Protein AF-0000000087529753 (afdb_homodimer)

Structure (mmCIF, N/CA/C/O backbone):
data_AF-0000000087529753-model_v1
#
loop_
_entity.id
_entity.type
_entity.pdbx_description
1 polymer 'DNA-binding domain-containing protein'
#
loop_
_atom_site.group_PDB
_atom_site.id
_atom_site.type_symbol
_atom_site.label_atom_id
_atom_site.label_alt_id
_atom_site.label_comp_id
_atom_site.label_asym_id
_atom_site.label_entity_id
_atom_site.label_seq_id
_atom_site.pdbx_PDB_ins_code
_atom_site.Cartn_x
_atom_site.Cartn_y
_atom_site.Cartn_z
_atom_site.occupancy
_atom_site.B_iso_or_equiv
_atom_site.auth_seq_id
_atom_site.auth_comp_id
_atom_site.auth_asym_id
_atom_site.auth_atom_id
_atom_site.pdbx_PDB_model_num
ATOM 1 N N . MET A 1 1 ? -8.883 16.859 12.336 1 85.88 1 MET A N 1
ATOM 2 C CA . MET A 1 1 ? -7.551 17.188 12.828 1 85.88 1 MET A CA 1
ATOM 3 C C . MET A 1 1 ? -6.559 17.312 11.672 1 85.88 1 MET A C 1
ATOM 5 O O . MET A 1 1 ? -6.734 16.672 10.633 1 85.88 1 MET A O 1
ATOM 9 N N . PRO A 1 2 ? -5.551 18.266 11.891 1 93.31 2 PRO A N 1
ATOM 10 C CA . PRO A 1 2 ? -4.551 18.422 10.828 1 93.31 2 PRO A CA 1
ATOM 11 C C . PRO A 1 2 ? -3.508 17.312 10.82 1 93.31 2 PRO A C 1
ATOM 13 O O . PRO A 1 2 ? -3.379 16.578 11.797 1 93.31 2 PRO A O 1
ATOM 16 N N . VAL A 1 3 ? -2.879 17.125 9.734 1 96.12 3 VAL A N 1
ATOM 17 C CA . VAL A 1 3 ? -1.681 16.297 9.656 1 96.12 3 VAL A CA 1
ATOM 18 C C . VAL A 1 3 ? -0.518 17 10.344 1 96.12 3 VAL A C 1
ATOM 20 O O . VAL A 1 3 ? -0.001 18 9.836 1 96.12 3 VAL A O 1
ATOM 23 N N . ALA A 1 4 ? -0.134 16.469 11.477 1 93.62 4 ALA A N 1
ATOM 24 C CA . ALA A 1 4 ? 0.934 17.078 12.266 1 93.62 4 ALA A CA 1
ATOM 25 C C . ALA A 1 4 ? 2.303 16.578 11.812 1 93.62 4 ALA A C 1
ATOM 27 O O . ALA A 1 4 ? 2.477 15.398 11.516 1 93.62 4 ALA A O 1
ATOM 28 N N . TYR A 1 5 ? 3.221 17.531 11.805 1 92.56 5 TYR A N 1
ATOM 29 C CA . TYR A 1 5 ? 4.543 17.125 11.344 1 92.56 5 TYR A CA 1
ATOM 30 C C . TYR A 1 5 ? 5.637 17.953 12.016 1 92.56 5 TYR A C 1
ATOM 32 O O . TYR A 1 5 ? 5.379 19.062 12.484 1 92.56 5 TYR A O 1
ATOM 40 N N . TYR A 1 6 ? 6.832 17.328 12.047 1 90.69 6 TYR A N 1
ATOM 41 C CA . TYR A 1 6 ? 8.078 17.969 12.43 1 90.69 6 TYR A CA 1
ATOM 42 C C . TYR A 1 6 ? 8.992 18.156 11.227 1 90.69 6 TYR A C 1
ATOM 44 O O . TYR A 1 6 ? 8.906 17.406 10.25 1 90.69 6 TYR A O 1
ATOM 52 N N . VAL A 1 7 ? 9.797 19.188 11.391 1 90.5 7 VAL A N 1
ATOM 53 C CA . VAL A 1 7 ? 10.836 19.359 10.383 1 90.5 7 VAL A CA 1
ATOM 54 C C . VAL A 1 7 ? 12.18 18.891 10.953 1 90.5 7 VAL A C 1
ATOM 56 O O . VAL A 1 7 ? 12.586 19.312 12.031 1 90.5 7 VAL A O 1
ATOM 59 N N . ARG A 1 8 ? 12.781 17.953 10.219 1 88.5 8 ARG A N 1
ATOM 60 C CA . ARG A 1 8 ? 14.055 17.406 10.656 1 88.5 8 ARG A CA 1
ATOM 61 C C . ARG A 1 8 ? 15.156 17.688 9.648 1 88.5 8 ARG A C 1
ATOM 63 O O . ARG A 1 8 ? 14.898 17.766 8.445 1 88.5 8 ARG A O 1
ATOM 70 N N . GLU A 1 9 ? 16.344 17.781 10.242 1 88 9 GLU A N 1
ATOM 71 C CA . GLU A 1 9 ? 17.5 18.016 9.383 1 88 9 GLU A CA 1
ATOM 72 C C . GLU A 1 9 ? 18.016 16.703 8.797 1 88 9 GLU A C 1
ATOM 74 O O . GLU A 1 9 ? 18.109 15.695 9.5 1 88 9 GLU A O 1
ATOM 79 N N . ASN A 1 10 ? 18.203 16.75 7.496 1 86.69 10 ASN A N 1
ATOM 80 C CA . ASN A 1 10 ? 18.922 15.672 6.828 1 86.69 10 ASN A CA 1
ATOM 81 C C . ASN A 1 10 ? 20.438 15.906 6.852 1 86.69 10 ASN A C 1
ATOM 83 O O . ASN A 1 10 ? 20.953 16.703 6.07 1 86.69 10 ASN A O 1
ATOM 87 N N . LYS A 1 11 ? 21.172 15.242 7.617 1 83.62 11 LYS A N 1
ATOM 88 C CA . LYS A 1 11 ? 22.594 15.461 7.852 1 83.62 11 LYS A CA 1
ATOM 89 C C . LYS A 1 11 ? 23.438 14.805 6.766 1 83.62 11 LYS A C 1
ATOM 91 O O . LYS A 1 11 ? 24.656 15.008 6.711 1 83.62 11 LYS A O 1
ATOM 96 N N . LEU A 1 12 ? 22.734 14.102 5.875 1 87.12 12 LEU A N 1
ATOM 97 C CA . LEU A 1 12 ? 23.469 13.375 4.84 1 87.12 12 LEU A CA 1
ATOM 98 C C . LEU A 1 12 ? 23.766 14.281 3.648 1 87.12 12 LEU A C 1
ATOM 100 O O . LEU A 1 12 ? 24.531 13.906 2.752 1 87.12 12 LEU A O 1
ATOM 104 N N . THR A 1 13 ? 23.219 15.43 3.664 1 83.88 13 THR A N 1
ATOM 105 C CA . THR A 1 13 ? 23.391 16.344 2.533 1 83.88 13 THR A CA 1
ATOM 106 C C . THR A 1 13 ? 24.188 17.578 2.953 1 83.88 13 THR A C 1
ATOM 108 O O . THR A 1 13 ? 24.141 17.984 4.113 1 83.88 13 THR A O 1
ATOM 111 N N . THR A 1 14 ? 25.016 18.203 1.907 1 86.12 14 THR A N 1
ATOM 112 C CA . THR A 1 14 ? 25.766 19.453 2.094 1 86.12 14 THR A CA 1
ATOM 113 C C . THR A 1 14 ? 25.469 20.422 0.953 1 86.12 14 THR A C 1
ATOM 115 O O . THR A 1 14 ? 25.781 20.141 -0.205 1 86.12 14 THR A O 1
ATOM 118 N N . PRO A 1 15 ? 24.922 21.641 1.229 1 87.94 15 PRO A N 1
ATOM 119 C CA . PRO A 1 15 ? 24.406 22 2.551 1 87.94 15 PRO A CA 1
ATOM 120 C C . PRO A 1 15 ? 23.266 21.094 3.012 1 87.94 15 PRO A C 1
ATOM 122 O O . PRO A 1 15 ? 22.719 20.328 2.213 1 87.94 15 PRO A O 1
ATOM 125 N N . PRO A 1 16 ? 22.969 21.172 4.371 1 85.5 16 PRO A N 1
ATOM 126 C CA . PRO A 1 16 ? 21.906 20.281 4.871 1 85.5 16 PRO A CA 1
ATOM 127 C C . PRO A 1 16 ? 20.547 20.594 4.254 1 85.5 16 PRO A C 1
ATOM 129 O O . PRO A 1 16 ? 20.234 21.75 3.947 1 85.5 16 PRO A O 1
ATOM 132 N N . SER A 1 17 ? 19.844 19.578 3.965 1 91.44 17 SER A N 1
ATOM 133 C CA . SER A 1 17 ? 18.422 19.672 3.613 1 91.44 17 SER A CA 1
ATOM 134 C C . SER A 1 17 ? 17.531 19.266 4.781 1 91.44 17 SER A C 1
ATOM 136 O O . SER A 1 17 ? 18.031 18.875 5.84 1 91.44 17 SER A O 1
ATOM 138 N N . TYR A 1 18 ? 16.234 19.578 4.609 1 90.81 18 TYR A N 1
ATOM 139 C CA . TYR A 1 18 ? 15.281 19.266 5.672 1 90.81 18 TYR A CA 1
ATOM 140 C C . TYR A 1 18 ? 14.109 18.438 5.137 1 90.81 18 TYR A C 1
ATOM 142 O O . TYR A 1 18 ? 13.734 18.578 3.969 1 90.81 18 TYR A O 1
ATOM 150 N N . TYR A 1 19 ? 13.602 17.562 6.008 1 93.25 19 TYR A N 1
ATOM 151 C CA . TYR A 1 19 ? 12.445 16.781 5.621 1 93.25 19 TYR A CA 1
ATOM 152 C C . TYR A 1 19 ? 11.375 16.812 6.707 1 93.25 19 TYR A C 1
ATOM 154 O O . TYR A 1 19 ? 11.656 17.172 7.852 1 93.25 19 TYR A O 1
ATOM 162 N N . CYS A 1 20 ? 10.195 16.531 6.262 1 93.06 20 CYS A N 1
ATOM 163 C CA . CYS A 1 20 ? 9.047 16.547 7.16 1 93.06 20 CYS A CA 1
ATOM 164 C C . CYS A 1 20 ? 8.711 15.148 7.652 1 93.06 20 CYS A C 1
ATOM 166 O O . CYS A 1 20 ? 8.648 14.203 6.863 1 93.06 20 CYS A O 1
ATOM 168 N N . GLN A 1 21 ? 8.547 15.133 9.008 1 90.69 21 GLN A N 1
ATOM 169 C CA . GLN A 1 21 ? 8.156 13.867 9.617 1 90.69 21 GLN A CA 1
ATOM 170 C C . GLN A 1 21 ? 6.777 13.977 10.266 1 90.69 21 GLN A C 1
ATOM 172 O O . GLN A 1 21 ? 6.566 14.797 11.156 1 90.69 21 GLN A O 1
ATOM 177 N N . THR A 1 22 ? 5.887 13.141 9.766 1 92.31 22 THR A N 1
ATOM 178 C CA . THR A 1 22 ? 4.547 13.141 10.336 1 92.31 22 THR A CA 1
ATOM 179 C C . THR A 1 22 ? 4.539 12.438 11.695 1 92.31 22 THR A C 1
ATOM 181 O O . THR A 1 22 ? 5.371 11.562 11.953 1 92.31 22 THR A O 1
ATOM 184 N N . THR A 1 23 ? 3.678 12.859 12.656 1 81.81 23 THR A N 1
ATOM 185 C CA . THR A 1 23 ? 3.504 12.219 13.953 1 81.81 23 THR A CA 1
ATOM 186 C C . THR A 1 23 ? 2.125 11.578 14.055 1 81.81 23 THR A C 1
ATOM 188 O O . THR A 1 23 ? 1.106 12.242 13.867 1 81.81 23 THR A O 1
ATOM 191 N N . ALA A 1 24 ? 1.862 10.469 13.461 1 71.38 24 ALA A N 1
ATOM 192 C CA . ALA A 1 24 ? 0.532 9.891 13.609 1 71.38 24 ALA A CA 1
ATOM 193 C C . ALA A 1 24 ? 0.256 9.516 15.062 1 71.38 24 ALA A C 1
ATOM 195 O O . ALA A 1 24 ? 0.946 8.672 15.633 1 71.38 24 ALA A O 1
ATOM 196 N N . GLU A 1 25 ? -0.546 10.281 15.781 1 67.44 25 GLU A N 1
ATOM 197 C CA . GLU A 1 25 ? -0.817 10.062 17.203 1 67.44 25 GLU A CA 1
ATOM 198 C C . GLU A 1 25 ? -1.947 9.055 17.391 1 67.44 25 GLU A C 1
ATOM 200 O O . GLU A 1 25 ? -1.989 8.352 18.406 1 67.44 25 GLU A O 1
ATOM 205 N N . ASP A 1 26 ? -2.814 8.93 16.469 1 85.06 26 ASP A N 1
ATOM 206 C CA . ASP A 1 26 ? -3.957 8.039 16.688 1 85.06 26 ASP A CA 1
ATOM 207 C C . ASP A 1 26 ? -3.982 6.918 15.656 1 85.06 26 ASP A C 1
ATOM 209 O O . ASP A 1 26 ? -3.748 7.156 14.469 1 85.06 26 ASP A O 1
ATOM 213 N N . THR A 1 27 ? -4.105 5.719 16.25 1 89.81 27 THR A N 1
ATOM 214 C CA . THR A 1 27 ? -4.254 4.543 15.406 1 89.81 27 THR A CA 1
ATOM 215 C C . THR A 1 27 ? -5.676 3.992 15.492 1 89.81 27 THR A C 1
ATOM 217 O O . THR A 1 27 ? -6.207 3.805 16.594 1 89.81 27 THR A O 1
ATOM 220 N N . LEU A 1 28 ? -6.32 3.904 14.375 1 95.19 28 LEU A N 1
ATOM 221 C CA . LEU A 1 28 ? -7.629 3.266 14.289 1 95.19 28 LEU A CA 1
ATOM 222 C C . LEU A 1 28 ? -7.512 1.855 13.727 1 95.19 28 LEU A C 1
ATOM 224 O O . LEU A 1 28 ? -6.824 1.641 12.719 1 95.19 28 LEU A O 1
ATOM 228 N N . GLY A 1 29 ? -8.188 0.952 14.391 1 96.31 29 GLY A N 1
ATOM 229 C CA . GLY A 1 29 ? -8.219 -0.425 13.922 1 96.31 29 GLY A CA 1
ATOM 230 C C . GLY A 1 29 ? -9.492 -0.77 13.18 1 96.31 29 GLY A C 1
ATOM 231 O O . GLY A 1 29 ? -10.32 0.104 12.914 1 96.31 29 GLY A O 1
ATOM 232 N N . SER A 1 30 ? -9.625 -2.035 12.852 1 96.19 30 SER A N 1
ATOM 233 C CA . SER A 1 30 ? -10.758 -2.516 12.07 1 96.19 30 SER A CA 1
ATOM 234 C C . SER A 1 30 ? -12.078 -2.312 12.812 1 96.19 30 SER A C 1
ATOM 236 O O . SER A 1 30 ? -13.109 -2.062 12.188 1 96.19 30 SER A O 1
ATOM 238 N N . ASP A 1 31 ? -12.023 -2.463 14.125 1 96.5 31 ASP A N 1
ATOM 239 C CA . ASP A 1 31 ? -13.242 -2.275 14.898 1 96.5 31 ASP A CA 1
ATOM 240 C C . ASP A 1 31 ? -13.766 -0.844 14.766 1 96.5 31 ASP A C 1
ATOM 242 O O . ASP A 1 31 ? -14.938 -0.63 14.461 1 96.5 31 ASP A O 1
ATOM 246 N N . GLU A 1 32 ? -12.867 0.115 15 1 96.75 32 GLU A N 1
ATOM 247 C CA . GLU A 1 32 ? -13.25 1.521 14.906 1 96.75 32 GLU A CA 1
ATOM 248 C C . GLU A 1 32 ? -13.68 1.878 13.484 1 96.75 32 GLU A C 1
ATOM 250 O O . GLU A 1 32 ? -14.656 2.607 13.297 1 96.75 32 GLU A O 1
ATOM 255 N N . ILE A 1 33 ? -12.969 1.359 12.508 1 97.62 33 ILE A N 1
ATOM 256 C CA . ILE A 1 33 ? -13.273 1.634 11.109 1 97.62 33 ILE A CA 1
ATOM 257 C C . ILE A 1 33 ? -14.641 1.045 10.758 1 97.62 33 ILE A C 1
ATOM 259 O O . ILE A 1 33 ? -15.453 1.692 10.086 1 97.62 33 ILE A O 1
ATOM 263 N N . SER A 1 34 ? -14.898 -0.167 11.227 1 97.88 34 SER A N 1
ATOM 264 C CA . SER A 1 34 ? -16.188 -0.808 10.969 1 97.88 34 SER A CA 1
ATOM 265 C C . SER A 1 34 ? -17.328 -0.01 11.57 1 97.88 34 SER A C 1
ATOM 267 O O . SER A 1 34 ? -18.391 0.143 10.953 1 97.88 34 SER A O 1
ATOM 269 N N . GLU A 1 35 ? -17.109 0.488 12.734 1 97.88 35 GLU A N 1
ATOM 270 C CA . GLU A 1 35 ? -18.125 1.307 13.383 1 97.88 35 GLU A CA 1
ATOM 271 C C . GLU A 1 35 ? -18.375 2.604 12.617 1 97.88 35 GLU A C 1
ATOM 273 O O . GLU A 1 35 ? -19.516 3.055 12.492 1 97.88 35 GLU A O 1
ATOM 278 N N . ARG A 1 36 ? -17.391 3.199 12.141 1 97.69 36 ARG A N 1
ATOM 279 C CA . ARG A 1 36 ? -17.516 4.438 11.375 1 97.69 36 ARG A CA 1
ATOM 280 C C . ARG A 1 36 ? -18.266 4.207 10.07 1 97.69 36 ARG A C 1
ATOM 282 O O . ARG A 1 36 ? -19.047 5.055 9.641 1 97.69 36 ARG A O 1
ATOM 289 N N . ILE A 1 37 ? -17.953 3.051 9.469 1 97.62 37 ILE A N 1
ATOM 290 C CA . ILE A 1 37 ? -18.672 2.729 8.242 1 97.62 37 ILE A CA 1
ATOM 291 C C . ILE A 1 37 ? -20.156 2.531 8.547 1 97.62 37 ILE A C 1
ATOM 293 O O . ILE A 1 37 ? -21.016 2.988 7.797 1 97.62 37 ILE A O 1
ATOM 297 N N . HIS A 1 38 ? -20.438 1.87 9.688 1 97.5 38 HIS A N 1
ATOM 298 C CA . HIS A 1 38 ? -21.828 1.678 10.102 1 97.5 38 HIS A CA 1
ATOM 299 C C . HIS A 1 38 ? -22.531 3.014 10.336 1 97.5 38 HIS A C 1
ATOM 301 O O . HIS A 1 38 ? -23.703 3.17 10.008 1 97.5 38 HIS A O 1
ATOM 307 N N . ILE A 1 39 ? -21.844 3.945 10.875 1 96.69 39 ILE A N 1
ATOM 308 C CA . ILE A 1 39 ? -22.391 5.273 11.117 1 96.69 39 ILE A CA 1
ATOM 309 C C . ILE A 1 39 ? -22.656 5.969 9.781 1 96.69 39 ILE A C 1
ATOM 311 O O . ILE A 1 39 ? -23.688 6.609 9.602 1 96.69 39 ILE A O 1
ATOM 315 N N . LEU A 1 40 ? -21.75 5.828 8.836 1 95.62 40 LEU A N 1
ATOM 316 C CA . LEU A 1 40 ? -21.844 6.438 7.516 1 95.62 40 LEU A CA 1
ATOM 317 C C . LEU A 1 40 ? -23 5.82 6.723 1 95.62 40 LEU A C 1
ATOM 319 O O . LEU A 1 40 ? -23.703 6.527 6.004 1 95.62 40 LEU A O 1
ATOM 323 N N . ASN A 1 41 ? -23.109 4.531 6.848 1 96.56 41 ASN A N 1
ATOM 324 C CA . ASN A 1 41 ? -24.141 3.771 6.152 1 96.56 41 ASN A CA 1
ATOM 325 C C . ASN A 1 41 ? -24.781 2.732 7.07 1 96.56 41 ASN A C 1
ATOM 327 O O . ASN A 1 41 ? -24.344 1.585 7.121 1 96.56 41 ASN A O 1
ATOM 331 N N . PRO A 1 42 ? -25.828 3.047 7.758 1 96.25 42 PRO A N 1
ATOM 332 C CA . PRO A 1 42 ? -26.438 2.191 8.781 1 96.25 42 PRO A CA 1
ATOM 333 C C . PRO A 1 42 ? -26.969 0.878 8.211 1 96.25 42 PRO A C 1
ATOM 335 O O . PRO A 1 42 ? -27.266 -0.053 8.961 1 96.25 42 PRO A O 1
ATOM 338 N N . SER A 1 43 ? -27.141 0.807 6.879 1 94.94 43 SER A N 1
ATOM 339 C CA . SER A 1 43 ? -27.656 -0.42 6.27 1 94.94 43 SER A CA 1
ATOM 340 C C . SER A 1 43 ? -26.594 -1.519 6.289 1 94.94 43 SER A C 1
ATOM 342 O O . SER A 1 43 ? -26.891 -2.688 6.039 1 94.94 43 SER A O 1
ATOM 344 N N . ILE A 1 44 ? -25.375 -1.165 6.645 1 95.06 44 ILE A N 1
ATOM 345 C CA . ILE A 1 44 ? -24.266 -2.111 6.738 1 95.06 44 ILE A CA 1
ATOM 346 C C . ILE A 1 44 ? -23.797 -2.211 8.188 1 95.06 44 ILE A C 1
ATOM 348 O O . ILE A 1 44 ? -23.359 -1.217 8.773 1 95.06 44 ILE A O 1
ATOM 352 N N . THR A 1 45 ? -23.875 -3.352 8.758 1 95.62 45 THR A N 1
ATOM 353 C CA . THR A 1 45 ? -23.469 -3.518 10.148 1 95.62 45 THR A CA 1
ATOM 354 C C . THR A 1 45 ? -21.953 -3.598 10.258 1 95.62 45 THR A C 1
ATOM 356 O O . THR A 1 45 ? -21.266 -3.957 9.297 1 95.62 45 THR A O 1
ATOM 359 N N . ALA A 1 46 ? -21.453 -3.311 11.438 1 97 46 ALA A N 1
ATOM 360 C CA . ALA A 1 46 ? -20.016 -3.414 11.703 1 97 46 ALA A CA 1
ATOM 361 C C . ALA A 1 46 ? -19.531 -4.84 11.492 1 97 46 ALA A C 1
ATOM 363 O O . ALA A 1 46 ? -18.422 -5.051 11 1 97 46 ALA A O 1
ATOM 364 N N . ALA A 1 47 ? -20.312 -5.754 11.891 1 96 47 ALA A N 1
ATOM 365 C CA . ALA A 1 47 ? -19.969 -7.164 11.711 1 96 47 ALA A CA 1
ATOM 366 C C . ALA A 1 47 ? -19.828 -7.512 10.234 1 96 47 ALA A C 1
ATOM 368 O O . ALA A 1 47 ? -18.938 -8.273 9.844 1 96 47 ALA A O 1
ATOM 369 N N . GLN A 1 48 ? -20.719 -6.984 9.398 1 95.5 48 GLN A N 1
ATOM 370 C CA . GLN A 1 48 ? -20.672 -7.23 7.957 1 95.5 48 GLN A CA 1
ATOM 371 C C . GLN A 1 48 ? -19.406 -6.617 7.34 1 95.5 48 GLN A C 1
ATOM 373 O O . GLN A 1 48 ? -18.797 -7.223 6.465 1 95.5 48 GLN A O 1
ATOM 378 N N . VAL A 1 49 ? -19.016 -5.406 7.773 1 97.25 49 VAL A N 1
ATOM 379 C CA . VAL A 1 49 ? -17.797 -4.766 7.285 1 97.25 49 VAL A CA 1
ATOM 380 C C . VAL A 1 49 ? -16.594 -5.652 7.59 1 97.25 49 VAL A C 1
ATOM 382 O O . VAL A 1 49 ? -15.773 -5.918 6.707 1 97.25 49 VAL A O 1
ATOM 385 N N . LYS A 1 50 ? -16.547 -6.156 8.797 1 96.56 50 LYS A N 1
ATOM 386 C CA . LYS A 1 50 ? -15.43 -7.008 9.203 1 96.56 50 LYS A CA 1
ATOM 387 C C . LYS A 1 50 ? -15.383 -8.289 8.375 1 96.56 50 LYS A C 1
ATOM 389 O O . LYS A 1 50 ? -14.305 -8.727 7.961 1 96.56 50 LYS A O 1
ATOM 394 N N . THR A 1 51 ? -16.5 -8.828 8.188 1 96.69 51 THR A N 1
ATOM 395 C CA . THR A 1 51 ? -16.594 -10.047 7.387 1 96.69 51 THR A CA 1
ATOM 396 C C . THR A 1 51 ? -16.125 -9.789 5.953 1 96.69 51 THR A C 1
ATOM 398 O O . THR A 1 51 ? -15.398 -10.594 5.375 1 96.69 51 THR A O 1
ATOM 401 N N . VAL A 1 52 ? -16.562 -8.695 5.359 1 97 52 VAL A N 1
ATOM 402 C CA . VAL A 1 52 ? -16.172 -8.336 3.998 1 97 52 VAL A CA 1
ATOM 403 C C . VAL A 1 52 ? -14.664 -8.141 3.926 1 97 52 VAL A C 1
ATOM 405 O O . VAL A 1 52 ? -14.016 -8.609 2.99 1 97 52 VAL A O 1
ATOM 408 N N . LEU A 1 53 ? -14.078 -7.469 4.93 1 96.88 53 LEU A N 1
ATOM 409 C CA . LEU A 1 53 ? -12.641 -7.215 4.949 1 96.88 53 LEU A CA 1
ATOM 410 C C . LEU A 1 53 ? -11.867 -8.523 5.051 1 96.88 53 LEU A C 1
ATOM 412 O O . LEU A 1 53 ? -10.828 -8.688 4.398 1 96.88 53 LEU A O 1
ATOM 416 N N . GLN A 1 54 ? -12.375 -9.406 5.836 1 96.31 54 GLN A N 1
ATOM 417 C CA . GLN A 1 54 ? -11.734 -10.703 5.977 1 96.31 54 GLN A CA 1
ATOM 418 C C . GLN A 1 54 ? -11.789 -11.492 4.672 1 96.31 54 GLN A C 1
ATOM 420 O O . GLN A 1 54 ? -10.797 -12.086 4.254 1 96.31 54 GLN A O 1
ATOM 425 N N . ASN A 1 55 ? -12.984 -11.523 4.039 1 97.69 55 ASN A N 1
ATOM 426 C CA . ASN A 1 55 ? -13.133 -12.211 2.76 1 97.69 55 ASN A CA 1
ATOM 427 C C . ASN A 1 55 ? -12.281 -11.562 1.671 1 97.69 55 ASN A C 1
ATOM 429 O O . ASN A 1 55 ? -11.703 -12.258 0.832 1 97.69 55 ASN A O 1
ATOM 433 N N . LEU A 1 56 ? -12.266 -10.258 1.697 1 97.69 56 LEU A N 1
ATOM 434 C CA . LEU A 1 56 ? -11.438 -9.523 0.746 1 97.69 56 LEU A CA 1
ATOM 435 C C . LEU A 1 56 ? -9.977 -9.938 0.873 1 97.69 56 LEU A C 1
ATOM 437 O O . LEU A 1 56 ? -9.312 -10.219 -0.131 1 97.69 56 LEU A O 1
ATOM 441 N N . GLN A 1 57 ? -9.508 -9.93 2.064 1 97.62 57 GLN A N 1
ATOM 442 C CA . GLN A 1 57 ? -8.117 -10.32 2.283 1 97.62 57 GLN A CA 1
ATOM 443 C C . GLN A 1 57 ? -7.848 -11.719 1.73 1 97.62 57 GLN A C 1
ATOM 445 O O . GLN A 1 57 ? -6.812 -11.953 1.104 1 97.62 57 GLN A O 1
ATOM 450 N N . GLN A 1 58 ? -8.703 -12.602 2.025 1 97.69 58 GLN A N 1
ATOM 451 C CA . GLN A 1 58 ? -8.539 -13.977 1.551 1 97.69 58 GLN A CA 1
ATOM 452 C C . GLN A 1 58 ? -8.492 -14.023 0.027 1 97.69 58 GLN A C 1
ATOM 454 O O . GLN A 1 58 ? -7.609 -14.672 -0.551 1 97.69 58 GLN A O 1
ATOM 459 N N . VAL A 1 59 ? -9.461 -13.391 -0.619 1 98 59 VAL A N 1
ATOM 460 C CA . VAL A 1 59 ? -9.539 -13.398 -2.076 1 98 59 VAL A CA 1
ATOM 461 C C . VAL A 1 59 ? -8.305 -12.727 -2.664 1 98 59 VAL A C 1
ATOM 463 O O . VAL A 1 59 ? -7.695 -13.25 -3.604 1 98 59 VAL A O 1
ATOM 466 N N . VAL A 1 60 ? -7.875 -11.602 -2.139 1 97.81 60 VAL A N 1
ATOM 467 C CA . VAL A 1 60 ? -6.703 -10.891 -2.643 1 97.81 60 VAL A CA 1
ATOM 468 C C . VAL A 1 60 ? -5.461 -11.758 -2.467 1 97.81 60 VAL A C 1
ATOM 470 O O . VAL A 1 60 ? -4.605 -11.82 -3.355 1 97.81 60 VAL A O 1
ATOM 473 N N . THR A 1 61 ? -5.387 -12.422 -1.31 1 98.19 61 THR A N 1
ATOM 474 C CA . THR A 1 61 ? -4.262 -13.312 -1.053 1 98.19 61 THR A CA 1
ATOM 475 C C . THR A 1 61 ? -4.141 -14.359 -2.152 1 98.19 61 THR A C 1
ATOM 477 O O . THR A 1 61 ? -3.061 -14.562 -2.709 1 98.19 61 THR A O 1
ATOM 480 N N . GLU A 1 62 ? -5.199 -14.961 -2.469 1 97.56 62 GLU A N 1
ATOM 481 C CA . GLU A 1 62 ? -5.211 -16.016 -3.477 1 97.56 62 GLU A CA 1
ATOM 482 C C . GLU A 1 62 ? -4.855 -15.469 -4.855 1 97.56 62 GLU A C 1
ATOM 484 O O . GLU A 1 62 ? -4.09 -16.094 -5.594 1 97.56 62 GLU A O 1
ATOM 489 N N . GLN A 1 63 ? -5.457 -14.32 -5.207 1 96.88 63 GLN A N 1
ATOM 490 C CA . GLN A 1 63 ? -5.234 -13.75 -6.531 1 96.88 63 GLN A CA 1
ATOM 491 C C . GLN A 1 63 ? -3.787 -13.289 -6.695 1 96.88 63 GLN A C 1
ATOM 493 O O . GLN A 1 63 ? -3.182 -13.492 -7.75 1 96.88 63 GLN A O 1
ATOM 498 N N . VAL A 1 64 ? -3.201 -12.703 -5.715 1 97.12 64 VAL A N 1
ATOM 499 C CA . VAL A 1 64 ? -1.817 -12.242 -5.766 1 97.12 64 VAL A CA 1
ATOM 500 C C . VAL A 1 64 ? -0.873 -13.438 -5.82 1 97.12 64 VAL A C 1
ATOM 502 O O . VAL A 1 64 ? 0.105 -13.43 -6.574 1 97.12 64 VAL A O 1
ATOM 505 N N . ALA A 1 65 ? -1.194 -14.453 -5.023 1 96.88 65 ALA A N 1
ATOM 506 C CA . ALA A 1 65 ? -0.386 -15.672 -5.051 1 96.88 65 ALA A CA 1
ATOM 507 C C . ALA A 1 65 ? -0.406 -16.312 -6.434 1 96.88 65 ALA A C 1
ATOM 509 O O . ALA A 1 65 ? 0.537 -17.016 -6.812 1 96.88 65 ALA A O 1
ATOM 510 N N . ASP A 1 66 ? -1.51 -16.031 -7.184 1 95.56 66 ASP A N 1
ATOM 511 C CA . ASP A 1 66 ? -1.663 -16.547 -8.547 1 95.56 66 ASP A CA 1
ATOM 512 C C . ASP A 1 66 ? -0.985 -15.617 -9.555 1 95.56 66 ASP A C 1
ATOM 514 O O . ASP A 1 66 ? -1.126 -15.805 -10.766 1 95.56 66 ASP A O 1
ATOM 518 N N . GLY A 1 67 ? -0.363 -14.617 -9.055 1 95.75 67 GLY A N 1
ATOM 519 C CA . GLY A 1 67 ? 0.399 -13.734 -9.93 1 95.75 67 GLY A CA 1
ATOM 520 C C . GLY A 1 67 ? -0.44 -12.633 -10.539 1 95.75 67 GLY A C 1
ATOM 521 O O . GLY A 1 67 ? -0.018 -11.984 -11.5 1 95.75 67 GLY A O 1
ATOM 522 N N . LYS A 1 68 ? -1.628 -12.43 -10.016 1 95.75 68 LYS A N 1
ATOM 523 C CA . LYS A 1 68 ? -2.541 -11.469 -10.633 1 95.75 68 LYS A CA 1
ATOM 524 C C . LYS A 1 68 ? -2.432 -10.102 -9.961 1 95.75 68 LYS A C 1
ATOM 526 O O . LYS A 1 68 ? -2.014 -10 -8.805 1 95.75 68 LYS A O 1
ATOM 531 N N . PHE A 1 69 ? -2.754 -9.125 -10.742 1 95.38 69 PHE A N 1
ATOM 532 C CA . PHE A 1 69 ? -2.914 -7.754 -10.266 1 95.38 69 PHE A CA 1
ATOM 533 C C . PHE A 1 69 ? -4.355 -7.496 -9.836 1 95.38 69 PHE A C 1
ATOM 535 O O . PHE A 1 69 ? -5.289 -7.777 -10.594 1 95.38 69 PHE A O 1
ATOM 542 N N . VAL A 1 70 ? -4.539 -7.043 -8.617 1 97.19 70 VAL A N 1
ATOM 543 C CA . VAL A 1 70 ? -5.859 -6.695 -8.109 1 97.19 70 VAL A CA 1
ATOM 544 C C . VAL A 1 70 ? -5.984 -5.176 -7.984 1 97.19 70 VAL A C 1
ATOM 546 O O . VAL A 1 70 ? -5.254 -4.547 -7.215 1 97.19 70 VAL A O 1
ATOM 549 N N . LYS A 1 71 ? -6.902 -4.648 -8.742 1 96.25 71 LYS A N 1
ATOM 550 C CA . LYS A 1 71 ? -7.125 -3.205 -8.734 1 96.25 71 LYS A CA 1
ATOM 551 C C . LYS A 1 71 ? -8.477 -2.861 -8.117 1 96.25 71 LYS A C 1
ATOM 553 O O . LYS A 1 71 ? -9.516 -3.025 -8.75 1 96.25 71 LYS A O 1
ATOM 558 N N . LEU A 1 72 ? -8.391 -2.41 -6.918 1 95.88 72 LEU A N 1
ATOM 559 C CA . LEU A 1 72 ? -9.617 -1.958 -6.266 1 95.88 72 LEU A CA 1
ATOM 560 C C . LEU A 1 72 ? -9.891 -0.491 -6.582 1 95.88 72 LEU A C 1
ATOM 562 O O . LEU A 1 72 ? -9.82 0.363 -5.699 1 95.88 72 LEU A O 1
ATOM 566 N N . GLU A 1 73 ? -10.109 -0.157 -7.871 1 88 73 GLU A N 1
ATOM 567 C CA . GLU A 1 73 ? -10.523 1.112 -8.461 1 88 73 GLU A CA 1
ATOM 568 C C . GLU A 1 73 ? -9.68 2.27 -7.934 1 88 73 GLU A C 1
ATOM 570 O O . GLU A 1 73 ? -8.461 2.289 -8.117 1 88 73 GLU A O 1
ATOM 575 N N . THR A 1 74 ? -10.32 3.129 -7.223 1 90.19 74 THR A N 1
ATOM 576 C CA . THR A 1 74 ? -9.68 4.367 -6.789 1 90.19 74 THR A CA 1
ATOM 577 C C . THR A 1 74 ? -9.148 4.227 -5.367 1 90.19 74 THR A C 1
ATOM 579 O O . THR A 1 74 ? -8.742 5.215 -4.75 1 90.19 74 THR A O 1
ATOM 582 N N . PHE A 1 75 ? -9.094 3.068 -4.914 1 95.62 75 PHE A N 1
ATOM 583 C CA . PHE A 1 75 ? -8.727 2.865 -3.518 1 95.62 75 PHE A CA 1
ATOM 584 C C . PHE A 1 75 ? -7.301 2.342 -3.402 1 95.62 75 PHE A C 1
ATOM 586 O O . PHE A 1 75 ? -6.371 3.107 -3.135 1 95.62 75 PHE A O 1
ATOM 593 N N . VAL A 1 76 ? -7.016 1.101 -3.676 1 97.75 76 VAL A N 1
ATOM 594 C CA . VAL A 1 76 ? -5.68 0.525 -3.57 1 97.75 76 VAL A CA 1
ATOM 595 C C . VAL A 1 76 ? -5.555 -0.667 -4.52 1 97.75 76 VAL A C 1
ATOM 597 O O . VAL A 1 76 ? -6.543 -1.341 -4.812 1 97.75 76 VAL A O 1
ATOM 600 N N . SER A 1 77 ? -4.43 -0.884 -4.984 1 97.25 77 SER A N 1
ATOM 601 C CA . SER A 1 77 ? -4.133 -2.061 -5.793 1 97.25 77 SER A CA 1
ATOM 602 C C . SER A 1 77 ? -3.09 -2.945 -5.121 1 97.25 77 SER A C 1
ATOM 604 O O . SER A 1 77 ? -2.258 -2.459 -4.352 1 97.25 77 SER A O 1
ATOM 606 N N . PHE A 1 78 ? -3.141 -4.223 -5.457 1 97.5 78 PHE A N 1
ATOM 607 C CA . PHE A 1 78 ? -2.189 -5.203 -4.945 1 97.5 78 PHE A CA 1
ATOM 608 C C . PHE A 1 78 ? -1.581 -6.012 -6.086 1 97.5 78 PHE A C 1
ATOM 610 O O . PHE A 1 78 ? -2.271 -6.363 -7.043 1 97.5 78 PHE A O 1
ATOM 617 N N . MET A 1 79 ? -0.368 -6.328 -5.93 1 96.56 79 MET A N 1
ATOM 618 C CA . MET A 1 79 ? 0.313 -7.145 -6.93 1 96.56 79 MET A CA 1
ATOM 619 C C . MET A 1 79 ? 1.496 -7.887 -6.312 1 96.56 79 MET A C 1
ATOM 621 O O . MET A 1 79 ? 2.02 -7.473 -5.277 1 96.56 79 MET A O 1
ATOM 625 N N . PRO A 1 80 ? 1.895 -8.945 -6.895 1 96.75 80 PRO A N 1
ATOM 626 C CA . PRO A 1 80 ? 3.119 -9.617 -6.441 1 96.75 80 PRO A CA 1
ATOM 627 C C . PRO A 1 80 ? 4.387 -8.922 -6.949 1 96.75 80 PRO A C 1
ATOM 629 O O . PRO A 1 80 ? 4.406 -8.414 -8.07 1 96.75 80 PRO A O 1
ATOM 632 N N . ARG A 1 81 ? 5.312 -8.93 -6.148 1 96 81 ARG A N 1
ATOM 633 C CA . ARG A 1 81 ? 6.664 -8.5 -6.504 1 96 81 ARG A CA 1
ATOM 634 C C . ARG A 1 81 ? 7.695 -9.531 -6.059 1 96 81 ARG A C 1
ATOM 636 O O . ARG A 1 81 ? 7.473 -10.266 -5.098 1 96 81 ARG A O 1
ATOM 643 N N . LEU A 1 82 ? 8.781 -9.508 -6.812 1 96.12 82 LEU A N 1
ATOM 644 C CA . LEU A 1 82 ? 9.906 -10.352 -6.449 1 96.12 82 LEU A CA 1
ATOM 645 C C . LEU A 1 82 ? 11.164 -9.516 -6.227 1 96.12 82 LEU A C 1
ATOM 647 O O . LEU A 1 82 ? 12.016 -9.414 -7.113 1 96.12 82 LEU A O 1
ATOM 651 N N . PRO A 1 83 ? 11.211 -8.992 -5.047 1 95.69 83 PRO A N 1
ATOM 652 C CA . PRO A 1 83 ? 12.398 -8.18 -4.758 1 95.69 83 PRO A CA 1
ATOM 653 C C . PRO A 1 83 ? 13.625 -9.031 -4.457 1 95.69 83 PRO A C 1
ATOM 655 O O . PRO A 1 83 ? 14.172 -8.961 -3.352 1 95.69 83 PRO A O 1
ATOM 658 N N . VAL A 1 84 ? 14.125 -9.727 -5.383 1 94.69 84 VAL A N 1
ATOM 659 C CA . VAL A 1 84 ? 15.242 -10.656 -5.227 1 94.69 84 VAL A CA 1
ATOM 660 C C . VAL A 1 84 ? 16.406 -10.234 -6.133 1 94.69 84 VAL A C 1
ATOM 662 O O . VAL A 1 84 ? 16.188 -9.844 -7.285 1 94.69 84 VAL A O 1
ATOM 665 N N . ARG A 1 85 ? 17.484 -10.273 -5.578 1 93.62 85 ARG A N 1
ATOM 666 C CA . ARG A 1 85 ? 18.719 -10.055 -6.336 1 93.62 85 ARG A CA 1
ATOM 667 C C . ARG A 1 85 ? 19.5 -11.359 -6.5 1 93.62 85 ARG A C 1
ATOM 669 O O . ARG A 1 85 ? 19.672 -12.109 -5.535 1 93.62 85 ARG A O 1
ATOM 676 N N . LEU A 1 86 ? 19.891 -11.555 -7.703 1 94.44 86 LEU A N 1
ATOM 677 C CA . LEU A 1 86 ? 20.609 -12.781 -8.031 1 94.44 86 LEU A CA 1
ATOM 678 C C . LEU A 1 86 ? 22.016 -12.469 -8.516 1 94.44 86 LEU A C 1
ATOM 680 O O . LEU A 1 86 ? 22.266 -11.406 -9.094 1 94.44 86 LEU A O 1
ATOM 684 N N . ASP A 1 87 ? 22.859 -13.391 -8.273 1 92.75 87 ASP A N 1
ATOM 685 C CA . ASP A 1 87 ? 24.234 -13.25 -8.773 1 92.75 87 ASP A CA 1
ATOM 686 C C . ASP A 1 87 ? 24.344 -13.766 -10.211 1 92.75 87 ASP A C 1
ATOM 688 O O . ASP A 1 87 ? 25.062 -13.188 -11.023 1 92.75 87 ASP A O 1
ATOM 692 N N . LEU A 1 88 ? 23.641 -14.852 -10.492 1 91.44 88 LEU A N 1
ATOM 693 C CA . LEU A 1 88 ? 23.594 -15.43 -11.836 1 91.44 88 LEU A CA 1
ATOM 694 C C . LEU A 1 88 ? 22.156 -15.523 -12.344 1 91.44 88 LEU A C 1
ATOM 696 O O . LEU A 1 88 ? 21.234 -15.68 -11.547 1 91.44 88 LEU A O 1
ATOM 700 N N . PRO A 1 89 ? 22 -15.422 -13.68 1 87.69 89 PRO A N 1
ATOM 701 C CA . PRO A 1 89 ? 20.656 -15.508 -14.25 1 87.69 89 PRO A CA 1
ATOM 702 C C . PRO A 1 89 ? 20 -16.859 -14.016 1 87.69 89 PRO A C 1
ATOM 704 O O . PRO A 1 89 ? 18.781 -16.984 -14.078 1 87.69 89 PRO A O 1
ATOM 707 N N . THR A 1 90 ? 20.734 -17.906 -13.688 1 90.06 90 THR A N 1
ATOM 708 C CA . THR A 1 90 ? 20.219 -19.266 -13.539 1 90.06 90 THR A CA 1
ATOM 709 C C . THR A 1 90 ? 19.938 -19.578 -12.078 1 90.06 90 THR A C 1
ATOM 711 O O . THR A 1 90 ? 19.422 -20.656 -11.758 1 90.06 90 THR A O 1
ATOM 714 N N . ASP A 1 91 ? 20.297 -18.641 -11.211 1 93.94 91 ASP A N 1
ATOM 715 C CA . ASP A 1 91 ? 20.094 -18.891 -9.781 1 93.94 91 ASP A CA 1
ATOM 716 C C . ASP A 1 91 ? 18.625 -19.094 -9.461 1 93.94 91 ASP A C 1
ATOM 718 O O . ASP A 1 91 ? 17.75 -18.469 -10.07 1 93.94 91 ASP A O 1
ATOM 722 N N . ASP A 1 92 ? 18.375 -19.906 -8.508 1 93.31 92 ASP A N 1
ATOM 723 C CA . ASP A 1 92 ? 17.016 -20.094 -8 1 93.31 92 ASP A CA 1
ATOM 724 C C . ASP A 1 92 ? 16.609 -18.953 -7.078 1 93.31 92 ASP A C 1
ATOM 726 O O . ASP A 1 92 ? 17.469 -18.328 -6.449 1 93.31 92 ASP A O 1
ATOM 730 N N . ILE A 1 93 ? 15.297 -18.781 -7.078 1 95.62 93 ILE A N 1
ATOM 731 C CA . ILE A 1 93 ? 14.805 -17.797 -6.125 1 95.62 93 ILE A CA 1
ATOM 732 C C . ILE A 1 93 ? 14.383 -18.5 -4.836 1 95.62 93 ILE A C 1
ATOM 734 O O . ILE A 1 93 ? 14.008 -19.672 -4.852 1 95.62 93 ILE A O 1
ATOM 738 N N . PRO A 1 94 ? 14.461 -17.812 -3.736 1 95.62 94 PRO A N 1
ATOM 739 C CA . PRO A 1 94 ? 13.992 -18.406 -2.484 1 95.62 94 PRO A CA 1
ATOM 740 C C . PRO A 1 94 ? 12.492 -18.703 -2.502 1 95.62 94 PRO A C 1
ATOM 742 O O . PRO A 1 94 ? 11.734 -18.062 -3.229 1 95.62 94 PRO A O 1
ATOM 745 N N . PRO A 1 95 ? 12.078 -19.688 -1.692 1 94.25 95 PRO A N 1
ATOM 746 C CA . PRO A 1 95 ? 10.672 -20.078 -1.684 1 94.25 95 PRO A CA 1
ATOM 747 C C . PRO A 1 95 ? 9.75 -18.969 -1.17 1 94.25 95 PRO A C 1
ATOM 749 O O . PRO A 1 95 ? 8.555 -18.969 -1.469 1 94.25 95 PRO A O 1
ATOM 752 N N . ASP A 1 96 ? 10.289 -18.047 -0.376 1 96.06 96 ASP A N 1
ATOM 753 C CA . ASP A 1 96 ? 9.484 -16.953 0.164 1 96.06 96 ASP A CA 1
ATOM 754 C C . ASP A 1 96 ? 9.812 -15.625 -0.529 1 96.06 96 ASP A C 1
ATOM 756 O O . ASP A 1 96 ? 9.789 -14.57 0.1 1 96.06 96 ASP A O 1
ATOM 760 N N . ALA A 1 97 ? 10.109 -15.672 -1.798 1 96.81 97 ALA A N 1
ATOM 761 C CA . ALA A 1 97 ? 10.625 -14.531 -2.549 1 96.81 97 ALA A CA 1
ATOM 762 C C . ALA A 1 97 ? 9.539 -13.492 -2.795 1 96.81 97 ALA A C 1
ATOM 764 O O . ALA A 1 97 ? 9.82 -12.297 -2.875 1 96.81 97 ALA A O 1
ATOM 765 N N . VAL A 1 98 ? 8.32 -13.969 -2.887 1 97.44 98 VAL A N 1
ATOM 766 C CA . VAL A 1 98 ? 7.254 -13.07 -3.32 1 97.44 98 VAL A CA 1
ATOM 767 C C . VAL A 1 98 ? 6.859 -12.148 -2.17 1 97.44 98 VAL A C 1
ATOM 769 O O . VAL A 1 98 ? 6.789 -12.578 -1.017 1 97.44 98 VAL A O 1
ATOM 772 N N . LYS A 1 99 ? 6.668 -10.906 -2.521 1 97.56 99 LYS A N 1
ATOM 773 C CA . LYS A 1 99 ? 6.105 -9.898 -1.632 1 97.56 99 LYS A CA 1
ATOM 774 C C . LYS A 1 99 ? 4.879 -9.242 -2.258 1 97.56 99 LYS A C 1
ATOM 776 O O . LYS A 1 99 ? 4.793 -9.109 -3.482 1 97.56 99 LYS A O 1
ATOM 781 N N . VAL A 1 100 ? 3.992 -8.859 -1.363 1 98.06 100 VAL A N 1
ATOM 782 C CA . VAL A 1 100 ? 2.826 -8.117 -1.832 1 98.06 100 VAL A CA 1
ATOM 783 C C . VAL A 1 100 ? 3.148 -6.625 -1.872 1 98.06 100 VAL A C 1
ATOM 785 O O . VAL A 1 100 ? 3.678 -6.07 -0.906 1 98.06 100 VAL A O 1
ATOM 788 N N . ALA A 1 101 ? 2.904 -6.066 -2.996 1 96.69 101 ALA A N 1
ATOM 789 C CA . ALA A 1 101 ? 3.006 -4.613 -3.117 1 96.69 101 ALA A CA 1
ATOM 790 C C . ALA A 1 101 ? 1.623 -3.967 -3.135 1 96.69 101 ALA A C 1
ATOM 792 O O . ALA A 1 101 ? 0.685 -4.512 -3.721 1 96.69 101 ALA A O 1
ATOM 793 N N . ALA A 1 102 ? 1.51 -2.887 -2.518 1 97.81 102 ALA A N 1
ATOM 794 C CA . ALA A 1 102 ? 0.301 -2.068 -2.564 1 97.81 102 ALA A CA 1
ATOM 795 C C . ALA A 1 102 ? 0.57 -0.731 -3.248 1 97.81 102 ALA A C 1
ATOM 797 O O . ALA A 1 102 ? 1.544 -0.048 -2.926 1 97.81 102 ALA A O 1
ATOM 798 N N . LYS A 1 103 ? -0.312 -0.385 -4.152 1 96.5 103 LYS A N 1
ATOM 799 C CA . LYS A 1 103 ? -0.182 0.881 -4.867 1 96.5 103 LYS A CA 1
ATOM 800 C C . LYS A 1 103 ? -1.387 1.782 -4.613 1 96.5 103 LYS A C 1
ATOM 802 O O . LYS A 1 103 ? -2.533 1.346 -4.742 1 96.5 103 LYS A O 1
ATOM 807 N N . ILE A 1 104 ? -1.063 2.959 -4.266 1 97.94 104 ILE A N 1
ATOM 808 C CA . ILE A 1 104 ? -2.1 3.961 -4.043 1 97.94 104 ILE A CA 1
ATOM 809 C C . ILE A 1 104 ? -2.35 4.742 -5.328 1 97.94 104 ILE A C 1
ATOM 811 O O . ILE A 1 104 ? -1.442 5.391 -5.855 1 97.94 104 ILE A O 1
ATOM 815 N N . PRO A 1 105 ? -3.555 4.68 -5.777 1 96.25 105 PRO A N 1
ATOM 816 C CA . PRO A 1 105 ? -3.848 5.438 -6.992 1 96.25 105 PRO A CA 1
ATOM 817 C C . PRO A 1 105 ? -3.828 6.949 -6.766 1 96.25 105 PRO A C 1
ATOM 819 O O . PRO A 1 105 ? -4.07 7.41 -5.648 1 96.25 105 PRO A O 1
ATOM 822 N N . ARG A 1 106 ? -3.65 7.688 -7.816 1 96.12 106 ARG A N 1
ATOM 823 C CA . ARG A 1 106 ? -3.57 9.141 -7.766 1 96.12 106 ARG A CA 1
ATOM 824 C C . ARG A 1 106 ? -4.859 9.742 -7.223 1 96.12 106 ARG A C 1
ATOM 826 O O . ARG A 1 106 ? -4.828 10.734 -6.484 1 96.12 106 ARG A O 1
ATOM 833 N N . GLN A 1 107 ? -5.938 9.172 -7.574 1 95.81 107 GLN A N 1
ATOM 834 C CA . GLN A 1 107 ? -7.234 9.688 -7.152 1 95.81 107 GLN A CA 1
ATOM 835 C C . GLN A 1 107 ? -7.383 9.633 -5.633 1 95.81 107 GLN A C 1
ATOM 837 O O . GLN A 1 107 ? -7.988 10.523 -5.031 1 95.81 107 GLN A O 1
ATOM 842 N N . PHE A 1 108 ? -6.855 8.609 -5.082 1 97.38 108 PHE A N 1
ATOM 843 C CA . PHE A 1 108 ? -6.895 8.484 -3.631 1 97.38 108 PHE A CA 1
ATOM 844 C C . PHE A 1 108 ? -6.059 9.57 -2.971 1 97.38 108 PHE A C 1
ATOM 846 O O . PHE A 1 108 ? -6.516 10.234 -2.037 1 97.38 108 PHE A O 1
ATOM 853 N N . ASN A 1 109 ? -4.91 9.797 -3.434 1 97.12 109 ASN A N 1
ATOM 854 C CA . ASN A 1 109 ? -4.062 10.875 -2.938 1 97.12 109 ASN A CA 1
ATOM 855 C C . ASN A 1 109 ? -4.746 12.234 -3.057 1 97.12 109 ASN A C 1
ATOM 857 O O . ASN A 1 109 ? -4.746 13.016 -2.109 1 97.12 109 ASN A O 1
ATOM 861 N N . ARG A 1 110 ? -5.348 12.414 -4.164 1 97.44 110 ARG A N 1
ATOM 862 C CA . ARG A 1 110 ? -6.012 13.695 -4.402 1 97.44 110 ARG A CA 1
ATOM 863 C C . ARG A 1 110 ? -7.164 13.906 -3.43 1 97.44 110 ARG A C 1
ATOM 865 O O . ARG A 1 110 ? -7.371 15.016 -2.934 1 97.44 110 ARG A O 1
ATOM 872 N N . ALA A 1 111 ? -7.879 12.883 -3.217 1 97.62 111 ALA A N 1
ATOM 873 C CA . ALA A 1 111 ? -9 12.969 -2.283 1 97.62 111 ALA A CA 1
ATOM 874 C C . ALA A 1 111 ? -8.516 13.367 -0.89 1 97.62 111 ALA A C 1
ATOM 876 O O . ALA A 1 111 ? -9.148 14.195 -0.221 1 97.62 111 ALA A O 1
ATOM 877 N N . VAL A 1 112 ? -7.445 12.82 -0.433 1 98.06 112 VAL A N 1
ATOM 878 C CA . VAL A 1 112 ? -6.883 13.133 0.877 1 98.06 112 VAL A CA 1
ATOM 879 C C . VAL A 1 112 ? -6.34 14.555 0.88 1 98.06 112 VAL A C 1
ATOM 881 O O . VAL A 1 112 ? -6.582 15.32 1.818 1 98.06 112 VAL A O 1
ATOM 884 N N . GLN A 1 113 ? -5.691 14.945 -0.192 1 97.88 113 GLN A N 1
ATOM 885 C CA . GLN A 1 113 ? -5.066 16.25 -0.302 1 97.88 113 GLN A CA 1
ATOM 886 C C . GLN A 1 113 ? -6.113 17.359 -0.291 1 97.88 113 GLN A C 1
ATOM 888 O O . GLN A 1 113 ? -5.859 18.453 0.218 1 97.88 113 GLN A O 1
ATOM 893 N N . ASN A 1 114 ? -7.234 17.062 -0.8 1 97.44 114 ASN A N 1
ATOM 894 C CA . ASN A 1 114 ? -8.297 18.062 -0.919 1 97.44 114 ASN A CA 1
ATOM 895 C C . ASN A 1 114 ? -8.859 18.438 0.445 1 97.44 114 ASN A C 1
ATOM 897 O O . ASN A 1 114 ? -9.438 19.516 0.603 1 97.44 114 ASN A O 1
ATOM 901 N N . ILE A 1 115 ? -8.695 17.578 1.396 1 97.25 115 ILE A N 1
ATOM 902 C CA . ILE A 1 115 ? -9.359 17.891 2.662 1 97.25 115 ILE A CA 1
ATOM 903 C C . ILE A 1 115 ? -8.312 18.031 3.77 1 97.25 115 ILE A C 1
ATOM 905 O O . ILE A 1 115 ? -8.617 18.547 4.848 1 97.25 115 ILE A O 1
ATOM 909 N N . ALA A 1 116 ? -7.133 17.688 3.535 1 97.44 116 ALA A N 1
ATOM 910 C CA . ALA A 1 116 ? -6.09 17.672 4.559 1 97.44 116 ALA A CA 1
ATOM 911 C C . ALA A 1 116 ? -5.637 19.078 4.906 1 97.44 116 ALA A C 1
ATOM 913 O O . ALA A 1 116 ? -5.609 19.969 4.043 1 97.44 116 ALA A O 1
ATOM 914 N N . THR A 1 117 ? -5.355 19.312 6.152 1 96.75 117 THR A N 1
ATOM 915 C CA . THR A 1 117 ? -4.656 20.484 6.672 1 96.75 117 THR A CA 1
ATOM 916 C C . THR A 1 117 ? -3.396 20.078 7.426 1 96.75 117 THR A C 1
ATOM 918 O O . THR A 1 117 ? -3.207 18.906 7.73 1 96.75 117 THR A O 1
ATOM 921 N N . TYR A 1 118 ? -2.562 21.031 7.613 1 96 118 TYR A N 1
ATOM 922 C CA . TYR A 1 118 ? -1.261 20.688 8.172 1 96 118 TYR A CA 1
ATOM 923 C C . TYR A 1 118 ? -0.967 21.516 9.414 1 96 118 TYR A C 1
ATOM 925 O O . TYR A 1 118 ? -1.364 22.688 9.5 1 96 118 TYR A O 1
ATOM 933 N N . GLU A 1 119 ? -0.326 20.938 10.344 1 93.62 119 GLU A N 1
ATOM 934 C CA . GLU A 1 119 ? 0.144 21.625 11.539 1 93.62 119 GLU A CA 1
ATOM 935 C C . GLU A 1 119 ? 1.62 21.328 11.805 1 93.62 119 GLU A C 1
ATOM 937 O O . GLU A 1 119 ? 2.004 20.188 12.016 1 93.62 119 GLU A O 1
ATOM 942 N N . ARG A 1 120 ? 2.391 22.359 11.719 1 92.75 120 ARG A N 1
ATOM 943 C CA . ARG A 1 120 ? 3.811 22.234 12.039 1 92.75 120 ARG A CA 1
ATOM 944 C C . ARG A 1 120 ? 4.035 22.25 13.547 1 92.75 120 ARG A C 1
ATOM 946 O O . ARG A 1 120 ? 3.625 23.188 14.234 1 92.75 120 ARG A O 1
ATOM 953 N N . LEU A 1 121 ? 4.637 21.188 13.922 1 88.5 121 LEU A N 1
ATOM 954 C CA . LEU A 1 121 ? 4.91 21.094 15.359 1 88.5 121 LEU A CA 1
ATOM 955 C C . LEU A 1 121 ? 6.312 21.594 15.68 1 88.5 121 LEU A C 1
ATOM 957 O O . LEU A 1 121 ? 7.203 21.547 14.828 1 88.5 121 LEU A O 1
ATOM 961 N N . GLY A 1 122 ? 6.398 22.281 16.625 1 73.31 122 GLY A N 1
ATOM 962 C CA . GLY A 1 122 ? 7.723 22.688 17.078 1 73.31 122 GLY A CA 1
ATOM 963 C C . GLY A 1 122 ? 8.602 21.516 17.469 1 73.31 122 GLY A C 1
ATOM 964 O O . GLY A 1 122 ? 8.117 20.406 17.672 1 73.31 122 GLY A O 1
ATOM 965 N N . TYR A 1 123 ? 9.906 21.562 16.859 1 57.84 123 TYR A N 1
ATOM 966 C CA . TYR A 1 123 ? 10.82 20.484 17.234 1 57.84 123 TYR A CA 1
ATOM 967 C C . TYR A 1 123 ? 10.516 19.969 18.625 1 57.84 123 TYR A C 1
ATOM 969 O O . TYR A 1 123 ? 10.273 20.75 19.547 1 57.84 123 TYR A O 1
ATOM 977 N N . PRO A 1 124 ? 9.852 18.766 18.609 1 50.22 124 PRO A N 1
ATOM 978 C CA . PRO A 1 124 ? 9.789 18.359 20.016 1 50.22 124 PRO A CA 1
ATOM 979 C C . PRO A 1 124 ? 11.008 18.828 20.812 1 50.22 124 PRO A C 1
ATOM 981 O O . PRO A 1 124 ? 12.148 18.672 20.359 1 50.22 124 PRO A O 1
ATOM 984 N N . SER A 1 125 ? 11.055 20.078 21.156 1 44.59 125 SER A N 1
ATOM 985 C CA . SER A 1 125 ? 12.219 20.281 22.016 1 44.59 125 SER A CA 1
ATOM 986 C C . SER A 1 125 ? 12.742 18.953 22.562 1 44.59 125 SER A C 1
ATOM 988 O O . SER A 1 125 ? 11.961 18.109 23 1 44.59 125 SER A O 1
ATOM 990 N N . LYS A 1 126 ? 13.68 18.375 21.766 1 44.56 126 LYS A N 1
ATOM 991 C CA . LYS A 1 126 ? 14.336 17.25 22.422 1 44.56 126 LYS A CA 1
ATOM 992 C C . LYS A 1 126 ? 14.164 17.328 23.938 1 44.56 126 LYS A C 1
ATOM 994 O O . LYS A 1 126 ? 14.875 16.641 24.672 1 44.56 126 LYS A O 1
ATOM 999 N N . ALA A 1 127 ? 13.477 18.25 24.5 1 43.47 127 ALA A N 1
ATOM 1000 C CA . ALA A 1 127 ? 13.352 18.203 25.953 1 43.47 127 ALA A CA 1
ATOM 1001 C C . ALA A 1 127 ? 12.422 17.062 26.391 1 43.47 127 ALA A C 1
ATOM 1003 O O . ALA A 1 127 ? 11.43 16.781 25.719 1 43.47 127 ALA A O 1
ATOM 1004 N N . PRO A 1 128 ? 12.93 16.062 27 1 44.56 128 PRO A N 1
ATOM 1005 C CA . PRO A 1 128 ? 12.117 15 27.609 1 44.56 128 PRO A CA 1
ATOM 1006 C C . PRO A 1 128 ? 10.734 15.477 28.031 1 44.56 128 PRO A C 1
ATOM 1008 O O . PRO A 1 128 ? 10.586 16.578 28.562 1 44.56 128 PRO A O 1
ATOM 1011 N N . GLU A 1 129 ? 9.742 15.219 27.359 1 45.38 129 GLU A N 1
ATOM 1012 C CA . GLU A 1 129 ? 8.43 15.539 27.906 1 45.38 129 GLU A CA 1
ATOM 1013 C C . GLU A 1 129 ? 7.91 14.414 28.797 1 45.38 129 GLU A C 1
ATOM 1015 O O . GLU A 1 129 ? 7.828 13.258 28.359 1 45.38 129 GLU A O 1
ATOM 1020 N N . VAL A 1 130 ? 7.836 14.688 30 1 45.06 130 VAL A N 1
ATOM 1021 C CA . VAL A 1 130 ? 7.211 13.805 30.969 1 45.06 130 VAL A CA 1
ATOM 1022 C C . VAL A 1 130 ? 5.691 13.891 30.844 1 45.06 130 VAL A C 1
ATOM 1024 O O . VAL A 1 130 ? 5.105 14.961 31 1 45.06 130 VAL A O 1
ATOM 1027 N N . VAL A 1 131 ? 5.035 13.062 30.219 1 48.88 131 VAL A N 1
ATOM 1028 C CA . VAL A 1 131 ? 3.58 13.055 30.109 1 48.88 131 VAL A CA 1
ATOM 1029 C C . VAL A 1 131 ? 2.963 12.656 31.453 1 48.88 131 VAL A C 1
ATOM 1031 O O . VAL A 1 131 ? 2.002 13.281 31.906 1 48.88 131 VAL A O 1
ATOM 1034 N N . ILE A 1 132 ? 3.42 11.406 31.906 1 49 132 ILE A N 1
ATOM 1035 C CA . ILE A 1 132 ? 2.936 10.961 33.219 1 49 132 ILE A CA 1
ATOM 1036 C C . ILE A 1 132 ? 4.102 10.43 34.031 1 49 132 ILE A C 1
ATOM 1038 O O . ILE A 1 132 ? 5.027 9.82 33.5 1 49 132 ILE A O 1
ATOM 1042 N N . GLY A 1 133 ?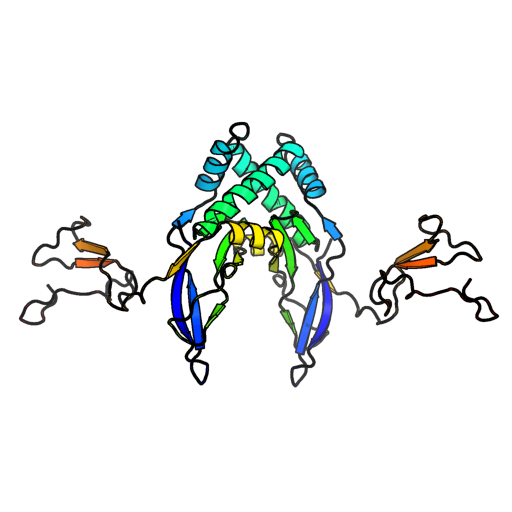 4.391 10.93 35.219 1 51.12 133 GLY A N 1
ATOM 1043 C CA . GLY A 1 133 ? 5.23 10.328 36.219 1 51.12 133 GLY A CA 1
ATOM 1044 C C . GLY A 1 133 ? 4.449 9.523 37.25 1 51.12 133 GLY A C 1
ATOM 1045 O O . GLY A 1 133 ? 3.396 9.961 37.719 1 51.12 133 GLY A O 1
ATOM 1046 N N . TYR A 1 134 ? 4.605 8.203 37.156 1 53.44 134 TYR A N 1
ATOM 1047 C CA . TYR A 1 134 ? 3.914 7.43 38.188 1 53.44 134 TYR A CA 1
ATOM 1048 C C . TYR A 1 134 ? 4.91 6.742 39.094 1 53.44 134 TYR A C 1
ATOM 1050 O O . TYR A 1 134 ? 6.047 6.477 38.719 1 53.44 134 TYR A O 1
ATOM 1058 N N . GLU A 1 135 ? 4.543 6.652 40.375 1 53.31 135 GLU A N 1
ATOM 1059 C CA . GLU A 1 135 ? 5.281 5.883 41.375 1 53.31 135 GLU A CA 1
ATOM 1060 C C . GLU A 1 135 ? 5.207 4.387 41.094 1 53.31 135 GLU A C 1
ATOM 1062 O O . GLU A 1 135 ? 4.141 3.867 40.75 1 53.31 135 GLU A O 1
ATOM 1067 N N . THR A 1 136 ? 6.438 3.805 40.781 1 52.19 136 THR A N 1
ATOM 1068 C CA . THR A 1 136 ? 6.531 2.416 40.344 1 52.19 136 THR A CA 1
ATOM 1069 C C . THR A 1 136 ? 5.801 1.496 41.312 1 52.19 136 THR A C 1
ATOM 1071 O O . THR A 1 136 ? 5.426 0.378 40.969 1 52.19 136 THR A O 1
ATOM 1074 N N . LYS A 1 137 ? 5.691 1.857 42.531 1 52.81 137 LYS A N 1
ATOM 1075 C CA . LYS A 1 137 ? 5.051 0.938 43.469 1 52.81 137 LYS A CA 1
ATOM 1076 C C . LYS A 1 137 ? 3.531 1.076 43.438 1 52.81 137 LYS A C 1
ATOM 1078 O O . LYS A 1 137 ? 2.807 0.089 43.562 1 52.81 137 LYS A O 1
ATOM 1083 N N . THR A 1 138 ? 3.025 2.289 43.375 1 55.47 138 THR A N 1
ATOM 1084 C CA . THR A 1 138 ? 1.579 2.41 43.531 1 55.47 138 THR A CA 1
ATOM 1085 C C . THR A 1 138 ? 0.911 2.572 42.156 1 55.47 138 THR A C 1
ATOM 1087 O O . THR A 1 138 ? -0.309 2.439 42.031 1 55.47 138 THR A O 1
ATOM 1090 N N . GLU A 1 139 ? 1.604 2.541 41.031 1 52.28 139 GLU A N 1
ATOM 1091 C CA . GLU A 1 139 ? 1.123 2.664 39.656 1 52.28 139 GLU A CA 1
ATOM 1092 C C . GLU A 1 139 ? 0.146 3.826 39.531 1 52.28 139 GLU A C 1
ATOM 1094 O O . GLU A 1 139 ? -0.642 3.871 38.562 1 52.28 139 GLU A O 1
ATOM 1099 N N . TYR A 1 140 ? -0.102 4.613 40.562 1 50.69 140 TYR A N 1
ATOM 1100 C CA . TYR A 1 140 ? -1.046 5.719 40.438 1 50.69 140 TYR A CA 1
ATOM 1101 C C . TYR A 1 140 ? -0.433 6.879 39.656 1 50.69 140 TYR A C 1
ATOM 1103 O O . TYR A 1 140 ? 0.705 7.277 39.906 1 50.69 140 TYR A O 1
ATOM 1111 N N . PRO A 1 141 ? -1.125 7.43 38.781 1 50.56 141 PRO A N 1
ATOM 1112 C CA . PRO A 1 141 ? -0.712 8.578 37.969 1 50.56 141 PRO A CA 1
ATOM 1113 C C . PRO A 1 141 ? -0.792 9.898 38.75 1 50.56 141 PRO A C 1
ATOM 1115 O O . PRO A 1 141 ? -1.581 10.023 39.688 1 50.56 141 PRO A O 1
ATOM 1118 N N . ARG A 1 142 ? 0.266 10.852 38.781 1 53.47 142 ARG A N 1
ATOM 1119 C CA . ARG A 1 142 ? 0.275 12.258 39.156 1 53.47 142 ARG A CA 1
ATOM 1120 C C . ARG A 1 142 ? 0.792 12.453 40.594 1 53.47 142 ARG A C 1
ATOM 1122 O O . ARG A 1 142 ? 0.857 13.578 41.062 1 53.47 142 ARG A O 1
ATOM 1129 N N . PHE A 1 143 ? 0.975 11.289 41.375 1 48.56 143 PHE A N 1
ATOM 1130 C CA . PHE A 1 143 ? 1.443 11.539 42.719 1 48.56 143 PHE A CA 1
ATOM 1131 C C . PHE A 1 143 ? 2.891 11.086 42.906 1 48.56 143 PHE A C 1
ATOM 1133 O O . PHE A 1 143 ? 3.223 9.938 42.594 1 48.56 143 PHE A O 1
ATOM 1140 N N . ILE A 1 144 ? 3.754 11.992 42.844 1 51.78 144 ILE A N 1
ATOM 1141 C CA . ILE A 1 144 ? 5.164 11.734 43.094 1 51.78 144 ILE A CA 1
ATOM 1142 C C . ILE A 1 144 ? 5.465 11.93 44.594 1 51.78 144 ILE A C 1
ATOM 1144 O O . ILE A 1 144 ? 5.191 13 45.156 1 51.78 144 ILE A O 1
ATOM 1148 N N . ARG A 1 145 ? 5.531 10.734 45.438 1 52.22 145 ARG A N 1
ATOM 1149 C CA . ARG A 1 145 ? 5.902 10.82 46.844 1 52.22 145 ARG A CA 1
ATOM 1150 C C . ARG A 1 145 ? 7.414 10.828 47 1 52.22 145 ARG A C 1
ATOM 1152 O O . ARG A 1 145 ? 8.141 10.281 46.188 1 52.22 145 ARG A O 1
ATOM 1159 N N . ASP A 1 146 ? 7.879 11.32 48.062 1 49.91 146 ASP A N 1
ATOM 1160 C CA . ASP A 1 146 ? 9.25 11.344 48.562 1 49.91 146 ASP A CA 1
ATOM 1161 C C . ASP A 1 146 ? 9.719 9.938 48.969 1 49.91 146 ASP A C 1
ATOM 1163 O O . ASP A 1 146 ? 8.906 9.109 49.375 1 49.91 146 ASP A O 1
ATOM 1167 N N . THR A 1 147 ? 10.711 9.117 48.219 1 53.94 147 THR A N 1
ATOM 1168 C CA . THR A 1 147 ? 11.445 7.887 48.469 1 53.94 147 THR A CA 1
ATOM 1169 C C . THR A 1 147 ? 11.125 6.828 47.438 1 53.94 147 THR A C 1
ATOM 1171 O O . THR A 1 147 ? 11.656 5.719 47.469 1 53.94 147 THR A O 1
ATOM 1174 N N . TYR A 1 148 ? 10.094 7.148 46.656 1 49.84 148 TYR A N 1
ATOM 1175 C CA . TYR A 1 148 ? 9.773 6.094 45.719 1 49.84 148 TYR A CA 1
ATOM 1176 C C . TYR A 1 148 ? 10.305 6.434 44.312 1 49.84 148 TYR A C 1
ATOM 1178 O O . TYR A 1 148 ? 10.32 7.602 43.938 1 49.84 148 TYR A O 1
ATOM 1186 N N . PRO A 1 149 ? 10.891 5.395 43.719 1 52.59 149 PRO A N 1
ATOM 1187 C CA . PRO A 1 149 ? 11.328 5.625 42.344 1 52.59 149 PRO A CA 1
ATOM 1188 C C . PRO A 1 149 ? 10.18 6.016 41.406 1 52.59 149 PRO A C 1
ATOM 1190 O O . PRO A 1 149 ? 9.039 5.594 41.625 1 52.59 149 PRO A O 1
ATOM 1193 N N . PHE A 1 150 ? 10.234 7.094 40.719 1 55.78 150 PHE A N 1
ATOM 1194 C CA . PHE A 1 150 ? 9.219 7.434 39.75 1 55.78 150 PHE A CA 1
ATOM 1195 C C . PHE A 1 150 ? 9.734 7.219 38.344 1 55.78 150 PHE A C 1
ATOM 1197 O O . PHE A 1 150 ? 10.938 7.281 38.094 1 55.78 150 PHE A O 1
ATOM 1204 N N . ARG A 1 151 ? 8.852 6.582 37.562 1 53.84 151 ARG A N 1
ATOM 1205 C CA . ARG A 1 151 ? 9.141 6.375 36.156 1 53.84 151 ARG A CA 1
ATOM 1206 C C . ARG A 1 151 ? 8.469 7.438 35.281 1 53.84 151 ARG A C 1
ATOM 1208 O O . ARG A 1 151 ? 7.324 7.824 35.562 1 53.84 151 ARG A O 1
ATOM 1215 N N . LEU A 1 152 ? 9.195 8.078 34.562 1 58 152 LEU A N 1
ATOM 1216 C CA . LEU A 1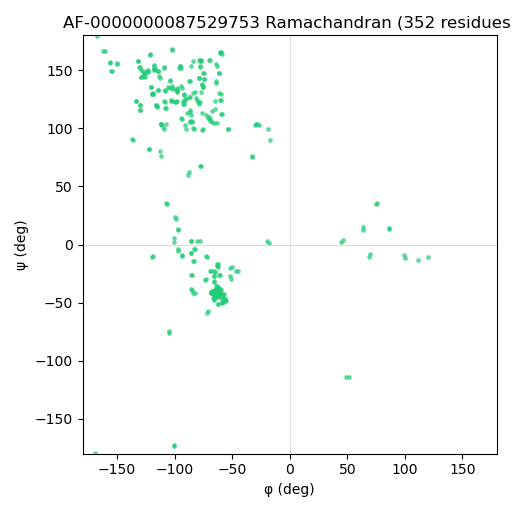 152 ? 8.711 9.016 33.562 1 58 152 LEU A CA 1
ATOM 1217 C C . LEU A 1 152 ? 8.422 8.312 32.25 1 58 152 LEU A C 1
ATOM 1219 O O . LEU A 1 152 ? 9.188 7.438 31.828 1 58 152 LEU A O 1
ATOM 1223 N N . SER A 1 153 ? 7.164 8.352 31.938 1 53.38 153 SER A N 1
ATOM 1224 C CA . SER A 1 153 ? 6.797 7.938 30.594 1 53.38 153 SER A CA 1
ATOM 1225 C C . SER A 1 153 ? 6.543 9.141 29.688 1 53.38 153 SER A C 1
ATOM 1227 O O . SER A 1 153 ? 6.039 10.172 30.156 1 53.38 153 SER A O 1
ATOM 1229 N N . GLY A 1 154 ? 7.309 9.102 28.641 1 54.47 154 GLY A N 1
ATOM 1230 C CA . GLY A 1 154 ? 7.152 10.18 27.672 1 54.47 154 GLY A CA 1
ATOM 1231 C C . GLY A 1 154 ? 7.883 9.93 26.375 1 54.47 154 GLY A C 1
ATOM 1232 O O . GLY A 1 154 ? 8.328 8.812 26.109 1 54.47 154 GLY A O 1
ATOM 1233 N N . LYS A 1 155 ? 7.754 10.867 25.531 1 53.34 155 LYS A N 1
ATOM 1234 C CA . LYS A 1 155 ? 8.414 10.773 24.234 1 53.34 155 LYS A CA 1
ATOM 1235 C C . LYS A 1 155 ? 9.727 11.547 24.219 1 53.34 155 LYS A C 1
ATOM 1237 O O . LYS A 1 155 ? 9.875 12.539 24.938 1 53.34 155 LYS A O 1
ATOM 1242 N N . PHE A 1 156 ? 10.773 10.875 23.688 1 52.97 156 PHE A N 1
ATOM 1243 C CA . PHE A 1 156 ? 12.102 11.43 23.469 1 52.97 156 PHE A CA 1
ATOM 1244 C C . PHE A 1 156 ? 12.867 11.562 24.781 1 52.97 156 PHE A C 1
ATOM 1246 O O . PHE A 1 156 ? 13.555 12.562 25 1 52.97 156 PHE A O 1
ATOM 1253 N N . LEU A 1 157 ? 12.648 10.609 25.688 1 56.91 157 LEU A N 1
ATOM 1254 C CA . LEU A 1 157 ? 13.258 10.664 27.016 1 56.91 157 LEU A CA 1
ATOM 1255 C C . LEU A 1 157 ? 14.719 10.227 26.969 1 56.91 157 LEU A C 1
ATOM 1257 O O . LEU A 1 157 ? 15.445 10.375 27.953 1 56.91 157 LEU A O 1
ATOM 1261 N N . GLY A 1 158 ? 15.203 9.945 25.875 1 52.69 158 GLY A N 1
ATOM 1262 C CA . GLY A 1 158 ? 16.594 9.57 25.688 1 52.69 158 GLY A CA 1
ATOM 1263 C C . GLY A 1 158 ? 16.938 8.211 26.281 1 52.69 158 GLY A C 1
ATOM 1264 O O . GLY A 1 158 ? 18.109 7.84 26.359 1 52.69 158 GLY A O 1
ATOM 1265 N N . PHE A 1 159 ? 15.992 7.668 27.062 1 52.09 159 PHE A N 1
ATOM 1266 C CA . PHE A 1 159 ? 16.219 6.324 27.578 1 52.09 159 PHE A CA 1
ATOM 1267 C C . PHE A 1 159 ? 15.039 5.418 27.266 1 52.09 159 PHE A C 1
ATOM 1269 O O . PHE A 1 159 ? 13.938 5.902 27 1 52.09 159 PHE A O 1
ATOM 1276 N N . ASP A 1 160 ? 15.305 4.109 27.078 1 51.72 160 ASP A N 1
ATOM 1277 C CA . ASP A 1 160 ? 14.305 3.064 26.891 1 51.72 160 ASP A CA 1
ATOM 1278 C C . ASP A 1 160 ? 13.352 2.986 28.078 1 51.72 160 ASP A C 1
ATOM 1280 O O . ASP A 1 160 ? 13.766 2.662 29.203 1 51.72 160 ASP A O 1
ATOM 1284 N N . VAL A 1 161 ? 12.156 3.336 27.844 1 53.66 161 VAL A N 1
ATOM 1285 C CA . VAL A 1 161 ? 11.164 3.42 28.906 1 53.66 161 VAL A CA 1
ATOM 1286 C C . VAL A 1 161 ? 10.891 2.027 29.484 1 53.66 161 VAL A C 1
ATOM 1288 O O . VAL A 1 161 ? 10.43 1.893 30.609 1 53.66 161 VAL A O 1
ATOM 1291 N N . ASP A 1 162 ? 11.109 1.096 28.641 1 55.94 162 ASP A N 1
ATOM 1292 C CA .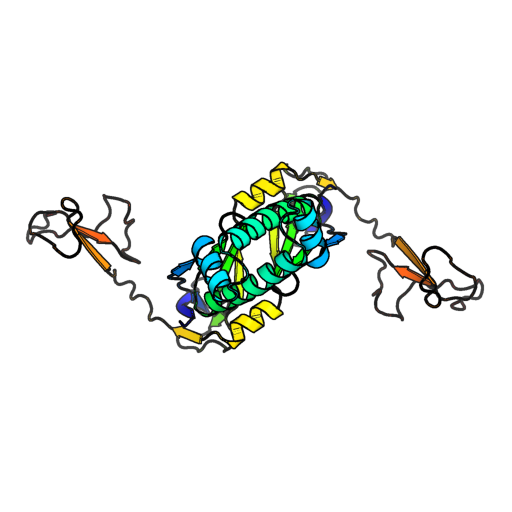 ASP A 1 162 ? 10.891 -0.268 29.109 1 55.94 162 ASP A CA 1
ATOM 1293 C C . ASP A 1 162 ? 12.117 -0.799 29.844 1 55.94 162 ASP A C 1
ATOM 1295 O O . ASP A 1 162 ? 12.078 -1.879 30.438 1 55.94 162 ASP A O 1
ATOM 1299 N N . ASP A 1 163 ? 13.203 -0.142 29.719 1 50.53 163 ASP A N 1
ATOM 1300 C CA . ASP A 1 163 ? 14.398 -0.512 30.469 1 50.53 163 ASP A CA 1
ATOM 1301 C C . ASP A 1 163 ? 14.383 0.085 31.875 1 50.53 163 ASP A C 1
ATOM 1303 O O . ASP A 1 163 ? 14.5 1.301 32.031 1 50.53 163 ASP A O 1
ATOM 1307 N N . GLU A 1 164 ? 14.031 -0.758 32.75 1 49.72 164 GLU A N 1
ATOM 1308 C CA . GLU A 1 164 ? 13.891 -0.372 34.156 1 49.72 164 GLU A CA 1
ATOM 1309 C C . GLU A 1 164 ? 15.141 0.335 34.656 1 49.72 164 GLU A C 1
ATOM 1311 O O . GLU A 1 164 ? 15.102 1.037 35.688 1 49.72 164 GLU A O 1
ATOM 1316 N N . ASP A 1 165 ? 16.25 0.138 33.969 1 51.56 165 ASP A N 1
ATOM 1317 C CA . ASP A 1 165 ? 17.5 0.71 34.469 1 51.56 165 ASP A CA 1
ATOM 1318 C C . ASP A 1 165 ? 17.75 2.088 33.844 1 51.56 165 ASP A C 1
ATOM 1320 O O . ASP A 1 165 ? 18.688 2.785 34.219 1 51.56 165 ASP A O 1
ATOM 1324 N N . LEU A 1 166 ? 16.969 2.375 32.906 1 51.69 166 LEU A N 1
ATOM 1325 C CA . LEU A 1 166 ? 17.094 3.656 32.219 1 51.69 166 LEU A CA 1
ATOM 1326 C C . LEU A 1 166 ? 15.922 4.57 32.531 1 51.69 166 LEU A C 1
ATOM 1328 O O . LEU A 1 166 ? 14.766 4.137 32.5 1 51.69 166 LEU A O 1
ATOM 1332 N N . GLY A 1 167 ? 16.047 5.637 33.5 1 50.97 167 GLY A N 1
ATOM 1333 C CA . GLY A 1 167 ? 15.008 6.578 33.875 1 50.97 167 GLY A CA 1
ATOM 1334 C C . GLY A 1 167 ? 15.547 7.828 34.531 1 50.97 167 GLY A C 1
ATOM 1335 O O . GLY A 1 167 ? 16.766 7.992 34.688 1 50.97 167 GLY A O 1
ATOM 1336 N N . ILE A 1 168 ? 14.766 8.789 34.656 1 51.06 168 ILE A N 1
ATOM 1337 C CA . ILE A 1 168 ? 15.133 9.961 35.438 1 51.06 168 ILE A CA 1
ATOM 1338 C C . ILE A 1 168 ? 14.828 9.719 36.906 1 51.06 168 ILE A C 1
ATOM 1340 O O . ILE A 1 168 ? 13.688 9.398 37.25 1 51.06 168 ILE A O 1
ATOM 1344 N N . PHE A 1 169 ? 15.859 9.5 37.625 1 48.91 169 PHE A N 1
ATOM 1345 C CA . PHE A 1 169 ? 15.789 9.242 39.062 1 48.91 169 PHE A CA 1
ATOM 1346 C C . PHE A 1 169 ? 15.93 10.539 39.844 1 48.91 169 PHE A C 1
ATOM 1348 O O . PHE A 1 169 ? 16.656 11.445 39.438 1 48.91 169 PHE A O 1
ATOM 1355 N N . LEU A 1 170 ? 14.961 10.781 40.625 1 47.81 170 LEU A N 1
ATOM 1356 C CA . LEU A 1 170 ? 15.156 11.891 41.562 1 47.81 170 LEU A CA 1
ATOM 1357 C C . LEU A 1 170 ? 16.234 11.555 42.594 1 47.81 170 LEU A C 1
ATOM 1359 O O . LEU A 1 170 ? 16.25 10.469 43.156 1 47.81 170 LEU A O 1
ATOM 1363 N N . VAL A 1 171 ? 17.391 12.164 42.406 1 48.66 171 VAL A N 1
ATOM 1364 C CA . VAL A 1 171 ? 18.453 11.992 43.406 1 48.66 171 VAL A CA 1
ATOM 1365 C C . VAL A 1 171 ? 18.375 13.102 44.438 1 48.66 171 VAL A C 1
ATOM 1367 O O . VAL A 1 171 ? 17.906 14.203 44.156 1 48.66 171 VAL A O 1
ATOM 1370 N N . ASP A 1 172 ? 18.391 12.633 45.625 1 46.56 172 ASP A N 1
ATOM 1371 C CA . ASP A 1 172 ? 18.469 13.641 46.688 1 46.56 172 ASP A CA 1
ATOM 1372 C C . ASP A 1 172 ? 19.719 14.492 46.562 1 46.56 172 ASP A C 1
ATOM 1374 O O . ASP A 1 172 ? 20.562 14.234 45.688 1 46.56 172 ASP A O 1
ATOM 1378 N N . ALA A 1 173 ? 19.688 15.617 47.312 1 50.38 173 ALA A N 1
ATOM 1379 C CA . ALA A 1 173 ? 20.766 16.594 47.312 1 50.38 173 ALA A CA 1
ATOM 1380 C C . ALA A 1 173 ? 22.125 15.906 47.438 1 50.38 173 ALA A C 1
ATOM 1382 O O . ALA A 1 173 ? 23.156 16.469 47.031 1 50.38 173 ALA A O 1
ATOM 1383 N N . ASP A 1 174 ? 22.141 14.664 48 1 51.34 174 ASP A N 1
ATOM 1384 C CA . ASP A 1 174 ? 23.391 13.938 48.188 1 51.34 174 ASP A CA 1
ATOM 1385 C C . ASP A 1 174 ? 23.609 12.914 47.062 1 51.34 174 ASP A C 1
ATOM 1387 O O . ASP A 1 174 ? 24.422 12.008 47.219 1 51.34 174 ASP A O 1
ATOM 1391 N N . ASP A 1 175 ? 22.969 13.031 45.812 1 49.75 175 ASP A N 1
ATOM 1392 C CA . ASP A 1 175 ? 23.125 12.258 44.594 1 49.75 175 ASP A CA 1
ATOM 1393 C C . ASP A 1 175 ? 22.719 10.805 44.812 1 49.75 175 ASP A C 1
ATOM 1395 O O . ASP A 1 175 ? 23.172 9.914 44.094 1 49.75 175 ASP A O 1
ATOM 1399 N N . ASN A 1 176 ? 22 10.469 45.938 1 47.66 176 ASN A N 1
ATOM 1400 C CA . ASN A 1 176 ? 21.453 9.133 46.094 1 47.66 176 ASN A CA 1
ATOM 1401 C C . ASN A 1 176 ? 20.141 8.961 45.344 1 47.66 176 ASN A C 1
ATOM 1403 O O . ASN A 1 176 ? 19.344 9.898 45.25 1 47.66 176 ASN A O 1
ATOM 1407 N N . GLU A 1 177 ? 20.062 7.984 44.531 1 45.12 177 GLU A N 1
ATOM 1408 C CA . GLU A 1 177 ? 18.828 7.605 43.875 1 45.12 177 GLU A CA 1
ATOM 1409 C C . GLU A 1 177 ? 17.703 7.387 44.875 1 45.12 177 GLU A C 1
ATOM 1411 O O . GLU A 1 177 ? 17.875 6.68 45.875 1 45.12 177 GLU A O 1
ATOM 1416 N N . THR A 1 178 ? 16.75 8.469 45.062 1 42.5 178 THR A N 1
ATOM 1417 C CA . THR A 1 178 ? 15.602 8.234 45.938 1 42.5 178 THR A CA 1
ATOM 1418 C C . THR A 1 178 ? 14.391 7.762 45.125 1 42.5 178 THR A C 1
ATOM 1420 O O . THR A 1 178 ? 14.172 8.203 44 1 42.5 178 THR A O 1
ATOM 1423 N N . MET B 1 1 ? -2.514 -20.406 -10.531 1 85.81 1 MET B N 1
ATOM 1424 C CA . MET B 1 1 ? -1.42 -20.078 -11.438 1 85.81 1 MET B CA 1
ATOM 1425 C C . MET B 1 1 ? -0.204 -19.578 -10.656 1 85.81 1 MET B C 1
ATOM 1427 O O . MET B 1 1 ? -0.344 -19.016 -9.57 1 85.81 1 MET B O 1
ATOM 1431 N N . PRO B 1 2 ? 1.015 -19.922 -11.234 1 93.31 2 PRO B N 1
ATOM 1432 C CA . PRO B 1 2 ? 2.232 -19.484 -10.547 1 93.31 2 PRO B CA 1
ATOM 1433 C C . PRO B 1 2 ? 2.527 -18 -10.766 1 93.31 2 PRO B C 1
ATOM 1435 O O . PRO B 1 2 ? 1.974 -17.391 -11.68 1 93.31 2 PRO B O 1
ATOM 1438 N N . VAL B 1 3 ? 3.268 -17.422 -9.914 1 96.12 3 VAL B N 1
ATOM 1439 C CA . VAL B 1 3 ? 3.85 -16.109 -10.141 1 96.12 3 VAL B CA 1
ATOM 1440 C C . VAL B 1 3 ? 4.938 -16.203 -11.211 1 96.12 3 VAL B C 1
ATOM 1442 O O . VAL B 1 3 ? 6.008 -16.766 -10.969 1 96.12 3 VAL B O 1
ATOM 1445 N N . ALA B 1 4 ? 4.637 -15.633 -12.359 1 93.81 4 ALA B N 1
ATOM 1446 C CA . ALA B 1 4 ? 5.566 -15.695 -13.484 1 93.81 4 ALA B CA 1
ATOM 1447 C C . ALA B 1 4 ? 6.57 -14.547 -13.43 1 93.81 4 ALA B C 1
ATOM 1449 O O . ALA B 1 4 ? 6.211 -13.414 -13.102 1 93.81 4 ALA B O 1
ATOM 1450 N N . TYR B 1 5 ? 7.789 -14.922 -13.781 1 92.62 5 TYR B N 1
ATOM 1451 C CA . TYR B 1 5 ? 8.805 -13.875 -13.711 1 92.62 5 TYR B CA 1
ATOM 1452 C C . TYR B 1 5 ? 9.891 -14.102 -14.75 1 92.62 5 TYR B C 1
ATOM 1454 O O . TYR B 1 5 ? 10.094 -15.227 -15.211 1 92.62 5 TYR B O 1
ATOM 1462 N N . TYR B 1 6 ? 10.531 -12.961 -15.094 1 91 6 TYR B N 1
ATOM 1463 C CA . TYR B 1 6 ? 11.75 -12.93 -15.891 1 91 6 TYR B CA 1
ATOM 1464 C C . TYR B 1 6 ? 12.953 -12.531 -15.039 1 91 6 TYR B C 1
ATOM 1466 O O . TYR B 1 6 ? 12.805 -11.836 -14.031 1 91 6 TYR B O 1
ATOM 1474 N N . VAL B 1 7 ? 14.078 -13.055 -15.531 1 90.94 7 VAL B N 1
ATOM 1475 C CA . VAL B 1 7 ? 15.32 -12.594 -14.906 1 90.94 7 VAL B CA 1
ATOM 1476 C C . VAL B 1 7 ? 16 -11.57 -15.82 1 90.94 7 VAL B C 1
ATOM 1478 O O . VAL B 1 7 ? 16.219 -11.836 -17 1 90.94 7 VAL B O 1
ATOM 1481 N N . ARG B 1 8 ? 16.234 -10.398 -15.234 1 89.25 8 ARG B N 1
ATOM 1482 C CA . ARG B 1 8 ? 16.859 -9.32 -16 1 89.25 8 ARG B CA 1
ATOM 1483 C C . ARG B 1 8 ? 18.203 -8.93 -15.406 1 89.25 8 ARG B C 1
ATOM 1485 O O . ARG B 1 8 ? 18.406 -9.023 -14.188 1 89.25 8 ARG B O 1
ATOM 1492 N N . GLU B 1 9 ? 19.031 -8.492 -16.328 1 88.44 9 GLU B N 1
ATOM 1493 C CA . GLU B 1 9 ? 20.359 -8.031 -15.891 1 88.44 9 GLU B CA 1
ATOM 1494 C C . GLU B 1 9 ? 20.297 -6.594 -15.391 1 88.44 9 GLU B C 1
ATOM 1496 O O . GLU B 1 9 ? 19.656 -5.738 -16.016 1 88.44 9 GLU B O 1
ATOM 1501 N N . ASN B 1 10 ? 20.875 -6.414 -14.227 1 87.25 10 ASN B N 1
ATOM 1502 C CA . ASN B 1 10 ? 21.109 -5.066 -13.727 1 87.25 10 ASN B CA 1
ATOM 1503 C C . ASN B 1 10 ? 22.453 -4.516 -14.242 1 87.25 10 ASN B C 1
ATOM 1505 O O . ASN B 1 10 ? 23.516 -4.883 -13.734 1 87.25 10 ASN B O 1
ATOM 1509 N N . LYS B 1 11 ? 22.469 -3.643 -15.125 1 84.88 11 LYS B N 1
ATOM 1510 C CA . LYS B 1 11 ? 23.656 -3.143 -15.812 1 84.88 11 LYS B CA 1
ATOM 1511 C C . LYS B 1 11 ? 24.344 -2.062 -14.984 1 84.88 11 LYS B C 1
ATOM 1513 O O . LYS B 1 11 ? 25.438 -1.62 -15.336 1 84.88 11 LYS B O 1
ATOM 1518 N N . LEU B 1 12 ? 23.719 -1.722 -13.867 1 87.75 12 LEU B N 1
ATOM 1519 C CA . LEU B 1 12 ? 24.266 -0.642 -13.055 1 87.75 12 LEU B CA 1
ATOM 1520 C C . LEU B 1 12 ? 25.328 -1.171 -12.086 1 87.75 12 LEU B C 1
ATOM 1522 O O . LEU B 1 12 ? 26.016 -0.391 -11.438 1 87.75 12 LEU B O 1
ATOM 1526 N N . THR B 1 13 ? 25.453 -2.432 -12.031 1 84.12 13 THR B N 1
ATOM 1527 C CA . THR B 1 13 ? 26.391 -3.023 -11.086 1 84.12 13 THR B CA 1
ATOM 1528 C C . THR B 1 13 ? 27.516 -3.732 -11.828 1 84.12 13 THR B C 1
ATOM 1530 O O . THR B 1 13 ? 27.328 -4.215 -12.945 1 84.12 13 THR B O 1
ATOM 1533 N N . THR B 1 14 ? 28.844 -3.768 -11.141 1 86.5 14 THR B N 1
ATOM 1534 C CA . THR B 1 14 ? 30 -4.488 -11.641 1 86.5 14 THR B CA 1
ATOM 1535 C C . THR B 1 14 ? 30.609 -5.367 -10.547 1 86.5 14 THR B C 1
ATOM 1537 O O . THR B 1 14 ? 31.062 -4.863 -9.523 1 86.5 14 THR B O 1
ATOM 1540 N N . PRO B 1 15 ? 30.688 -6.719 -10.719 1 88.31 15 PRO B N 1
ATOM 1541 C CA . PRO B 1 15 ? 30.047 -7.398 -11.852 1 88.31 15 PRO B CA 1
ATOM 1542 C C . PRO B 1 15 ? 28.531 -7.215 -11.867 1 88.31 15 PRO B C 1
ATOM 1544 O O . PRO B 1 15 ? 27.953 -6.762 -10.883 1 88.31 15 PRO B O 1
ATOM 1547 N N . PRO B 1 16 ? 27.906 -7.566 -13.078 1 85.88 16 PRO B N 1
ATOM 1548 C CA . PRO B 1 16 ? 26.453 -7.379 -13.164 1 85.88 16 PRO B CA 1
ATOM 1549 C C . PRO B 1 16 ? 25.688 -8.266 -12.188 1 85.88 16 PRO B C 1
ATOM 1551 O O . PRO B 1 16 ? 26.125 -9.383 -11.898 1 85.88 16 PRO B O 1
ATOM 1554 N N . SER B 1 17 ? 24.703 -7.719 -11.609 1 91.62 17 SER B N 1
ATOM 1555 C CA . SER B 1 17 ? 23.719 -8.484 -10.852 1 91.62 17 SER B CA 1
ATOM 1556 C C . SER B 1 17 ? 22.438 -8.68 -11.656 1 91.62 17 SER B C 1
ATOM 1558 O O . SER B 1 17 ? 22.328 -8.195 -12.781 1 91.62 17 SER B O 1
ATOM 1560 N N . TYR B 1 18 ? 21.594 -9.586 -11.117 1 91.19 18 TYR B N 1
ATOM 1561 C CA . TYR B 1 18 ? 20.344 -9.883 -11.805 1 91.19 18 TYR B CA 1
ATOM 1562 C C . TYR B 1 18 ? 19.141 -9.711 -10.867 1 91.19 18 TYR B C 1
ATOM 1564 O O . TYR B 1 18 ? 19.266 -9.906 -9.656 1 91.19 18 TYR B O 1
ATOM 1572 N N . TYR B 1 19 ? 18.031 -9.281 -11.469 1 93.5 19 TYR B N 1
ATOM 1573 C CA . TYR B 1 19 ? 16.812 -9.148 -10.68 1 93.5 19 TYR B CA 1
ATOM 1574 C C . TYR B 1 19 ? 15.625 -9.805 -11.383 1 93.5 19 TYR B C 1
ATOM 1576 O O . TYR B 1 19 ? 15.68 -10.07 -12.586 1 93.5 19 TYR B O 1
ATOM 1584 N N . CYS B 1 20 ? 14.664 -10.109 -10.562 1 93.19 20 CYS B N 1
ATOM 1585 C CA . CYS B 1 20 ? 13.469 -10.773 -11.062 1 93.19 20 CYS B CA 1
ATOM 1586 C C . CYS B 1 20 ? 12.344 -9.773 -11.305 1 93.19 20 CYS B C 1
ATOM 1588 O O . CYS B 1 20 ? 12.078 -8.914 -10.461 1 93.19 20 CYS B O 1
ATOM 1590 N N . GLN B 1 21 ? 11.789 -9.961 -12.531 1 90.81 21 GLN B N 1
ATOM 1591 C CA . GLN B 1 21 ? 10.656 -9.109 -12.883 1 90.81 21 GLN B CA 1
ATOM 1592 C C . GLN B 1 21 ? 9.391 -9.938 -13.086 1 90.81 21 GLN B C 1
ATOM 1594 O O . GLN B 1 21 ? 9.352 -10.828 -13.945 1 90.81 21 GLN B O 1
ATOM 1599 N N . THR B 1 22 ? 8.406 -9.625 -12.273 1 92.44 22 THR B N 1
ATOM 1600 C CA . THR B 1 22 ? 7.141 -10.336 -12.406 1 92.44 22 THR B CA 1
ATOM 1601 C C . THR B 1 22 ? 6.371 -9.852 -13.633 1 92.44 22 THR B C 1
ATOM 1603 O O . THR B 1 22 ? 6.535 -8.703 -14.055 1 92.44 22 THR B O 1
ATOM 1606 N N . THR B 1 23 ? 5.598 -10.734 -14.289 1 82.38 23 THR B N 1
ATOM 1607 C CA . THR B 1 23 ? 4.723 -10.367 -15.398 1 82.38 23 THR B CA 1
ATOM 1608 C C . THR B 1 23 ? 3.256 -10.531 -15.008 1 82.38 23 THR B C 1
ATOM 1610 O O . THR B 1 23 ? 2.842 -11.609 -14.562 1 82.38 23 THR B O 1
ATOM 1613 N N . ALA B 1 24 ? 2.666 -9.633 -14.32 1 71.81 24 ALA B N 1
ATOM 1614 C CA . ALA B 1 24 ? 1.252 -9.812 -14 1 71.81 24 ALA B CA 1
ATOM 1615 C C . ALA B 1 24 ? 0.395 -9.766 -15.258 1 71.81 24 ALA B C 1
ATOM 1617 O O . ALA B 1 24 ? 0.351 -8.75 -15.953 1 71.81 24 ALA B O 1
ATOM 1618 N N . GLU B 1 25 ? -0.087 -10.898 -15.75 1 67.56 25 GLU B N 1
ATOM 1619 C CA . GLU B 1 25 ? -0.843 -10.977 -17 1 67.56 25 GLU B CA 1
ATOM 1620 C C . GLU B 1 25 ? -2.322 -10.68 -16.766 1 67.56 25 GLU B C 1
ATOM 1622 O O . GLU B 1 25 ? -3.014 -10.203 -17.672 1 67.56 25 GLU B O 1
ATOM 1627 N N . ASP B 1 26 ? -2.818 -10.914 -15.609 1 85.44 26 ASP B N 1
ATOM 1628 C CA . ASP B 1 26 ? -4.25 -10.719 -15.398 1 85.44 26 ASP B CA 1
ATOM 1629 C C . ASP B 1 26 ? -4.508 -9.664 -14.32 1 85.44 26 ASP B C 1
ATOM 1631 O O . ASP B 1 26 ? -3.818 -9.641 -13.297 1 85.44 26 ASP B O 1
ATOM 1635 N N . THR B 1 27 ? -5.383 -8.75 -14.75 1 89.94 27 THR B N 1
ATOM 1636 C CA . THR B 1 27 ? -5.828 -7.734 -13.805 1 89.94 27 THR B CA 1
ATOM 1637 C C . THR B 1 27 ? -7.285 -7.973 -13.406 1 89.94 27 THR B C 1
ATOM 1639 O O . THR B 1 27 ? -8.141 -8.172 -14.266 1 89.94 27 THR B O 1
ATOM 1642 N N . LEU B 1 28 ? -7.504 -8.109 -12.133 1 95.12 28 LEU B N 1
ATOM 1643 C CA . LEU B 1 28 ? -8.859 -8.203 -11.609 1 95.12 28 LEU B CA 1
ATOM 1644 C C . LEU B 1 28 ? -9.297 -6.879 -10.984 1 95.12 28 LEU B C 1
ATOM 1646 O O . LEU B 1 28 ? -8.539 -6.27 -10.227 1 95.12 28 LEU B O 1
ATOM 1650 N N . GLY B 1 29 ? -10.492 -6.5 -11.328 1 96.31 29 GLY B N 1
ATOM 1651 C CA . GLY B 1 29 ? -11.062 -5.289 -10.758 1 96.31 29 GLY B CA 1
ATOM 1652 C C . GLY B 1 29 ? -12.039 -5.562 -9.633 1 96.31 29 GLY B C 1
ATOM 1653 O O . GLY B 1 29 ? -12.203 -6.707 -9.211 1 96.31 29 GLY B O 1
ATOM 1654 N N . SER B 1 30 ? -12.688 -4.512 -9.188 1 96.12 30 SER B N 1
ATOM 1655 C CA . SER B 1 30 ? -13.602 -4.59 -8.055 1 96.12 30 SER B CA 1
ATOM 1656 C C . SER B 1 30 ? -14.797 -5.48 -8.367 1 96.12 30 SER B C 1
ATOM 1658 O O . SER B 1 30 ? -15.328 -6.156 -7.48 1 96.12 30 SER B O 1
ATOM 1660 N N . ASP B 1 31 ? -15.234 -5.434 -9.609 1 96.5 31 ASP B N 1
ATOM 1661 C CA . ASP B 1 31 ? -16.375 -6.27 -9.984 1 96.5 31 ASP B CA 1
ATOM 1662 C C . ASP B 1 31 ? -16.047 -7.754 -9.82 1 96.5 31 ASP B C 1
ATOM 1664 O O . ASP B 1 31 ? -16.797 -8.492 -9.188 1 96.5 31 ASP B O 1
ATOM 1668 N N . GLU B 1 32 ? -14.914 -8.148 -10.406 1 96.75 32 GLU B N 1
ATOM 1669 C CA . GLU B 1 32 ? -14.5 -9.547 -10.32 1 96.75 32 GLU B CA 1
ATOM 1670 C C . GLU B 1 32 ? -14.234 -9.953 -8.875 1 96.75 32 GLU B C 1
ATOM 1672 O O . GLU B 1 32 ? -14.609 -11.055 -8.453 1 96.75 32 GLU B O 1
ATOM 1677 N N . ILE B 1 33 ? -13.609 -9.07 -8.117 1 97.62 33 ILE B N 1
ATOM 1678 C CA . ILE B 1 33 ? -13.297 -9.344 -6.723 1 97.62 33 ILE B CA 1
ATOM 1679 C C . ILE B 1 33 ? -14.586 -9.484 -5.918 1 97.62 33 ILE B C 1
ATOM 1681 O O . ILE B 1 33 ? -14.719 -10.391 -5.094 1 97.62 33 ILE B O 1
ATOM 1685 N N . SER B 1 34 ? -15.539 -8.602 -6.18 1 97.81 34 SER B N 1
ATOM 1686 C CA . SER B 1 34 ? -16.812 -8.664 -5.484 1 97.81 34 SER B CA 1
ATOM 1687 C C . SER B 1 34 ? -17.547 -9.977 -5.773 1 97.81 34 SER B C 1
ATOM 1689 O O . SER B 1 34 ? -18.125 -10.578 -4.875 1 97.81 34 SER B O 1
ATOM 1691 N N . GLU B 1 35 ? -17.469 -10.398 -6.984 1 97.88 35 GLU B N 1
ATOM 1692 C CA . GLU B 1 35 ? -18.094 -11.672 -7.363 1 97.88 35 GLU B CA 1
ATOM 1693 C C . GLU B 1 35 ? -17.406 -12.844 -6.672 1 97.88 35 GLU B C 1
ATOM 1695 O O . GLU B 1 35 ? -18.062 -13.789 -6.238 1 97.88 35 GLU B O 1
ATOM 1700 N N . ARG B 1 36 ? -16.172 -12.812 -6.574 1 97.69 36 ARG B N 1
ATOM 1701 C CA . ARG B 1 36 ? -15.422 -13.883 -5.922 1 97.69 36 ARG B CA 1
ATOM 1702 C C . ARG B 1 36 ? -15.742 -13.945 -4.434 1 97.69 36 ARG B C 1
ATOM 1704 O O . ARG B 1 36 ? -15.828 -15.031 -3.855 1 97.69 36 ARG B O 1
ATOM 1711 N N . ILE B 1 37 ? -15.875 -12.758 -3.848 1 97.62 37 ILE B N 1
ATOM 1712 C CA . ILE B 1 37 ? -16.25 -12.734 -2.438 1 97.62 37 ILE B CA 1
ATOM 1713 C C . ILE B 1 37 ? -17.641 -13.32 -2.26 1 97.62 37 ILE B C 1
ATOM 1715 O O . ILE B 1 37 ? -17.891 -14.086 -1.322 1 97.62 37 ILE B O 1
ATOM 1719 N N . HIS B 1 38 ? -18.547 -12.992 -3.197 1 97.5 38 HIS B N 1
ATOM 1720 C CA . HIS B 1 38 ? -19.906 -13.547 -3.152 1 97.5 38 HIS B CA 1
ATOM 1721 C C . HIS B 1 38 ? -19.875 -15.062 -3.27 1 97.5 38 HIS B C 1
ATOM 1723 O O . HIS B 1 38 ? -20.656 -15.758 -2.607 1 97.5 38 HIS B O 1
ATOM 1729 N N . ILE B 1 39 ? -19.031 -15.57 -4.078 1 96.69 39 ILE B N 1
ATOM 1730 C CA . ILE B 1 39 ? -18.891 -17.016 -4.246 1 96.69 39 ILE B CA 1
ATOM 1731 C C . ILE B 1 39 ? -18.344 -17.625 -2.959 1 96.69 39 ILE B C 1
ATOM 1733 O O . ILE B 1 39 ? -18.828 -18.672 -2.521 1 96.69 39 ILE B O 1
ATOM 1737 N N . LEU B 1 40 ? -17.391 -16.984 -2.336 1 95.69 40 LEU B N 1
ATOM 1738 C CA . LEU B 1 40 ? -16.766 -17.453 -1.103 1 95.69 40 LEU B CA 1
ATOM 1739 C C . LEU B 1 40 ? -17.766 -17.422 0.055 1 95.69 40 LEU B C 1
ATOM 1741 O O . LEU B 1 40 ? -17.766 -18.312 0.897 1 95.69 40 LEU B O 1
ATOM 1745 N N . ASN B 1 41 ? -18.531 -16.375 0.088 1 96.62 41 ASN B N 1
ATOM 1746 C CA . ASN B 1 41 ? -19.531 -16.172 1.128 1 96.62 41 ASN B CA 1
ATOM 1747 C C . ASN B 1 41 ? -20.859 -15.672 0.545 1 96.62 41 ASN B C 1
ATOM 1749 O O . ASN B 1 41 ? -21.078 -14.461 0.455 1 96.62 41 ASN B O 1
ATOM 1753 N N . PRO B 1 42 ? -21.766 -16.516 0.175 1 96.31 42 PRO B N 1
ATOM 1754 C CA . PRO B 1 42 ? -23 -16.156 -0.53 1 96.31 42 PRO B CA 1
ATOM 1755 C C . PRO B 1 42 ? -23.906 -15.242 0.289 1 96.31 42 PRO B C 1
ATOM 1757 O O . PRO B 1 42 ? -24.844 -14.641 -0.253 1 96.31 42 PRO B O 1
ATOM 1760 N N . SER B 1 43 ? -23.672 -15.156 1.608 1 94.94 43 SER B N 1
ATOM 1761 C CA . SER B 1 43 ? -24.5 -14.289 2.447 1 94.94 43 SER B CA 1
ATOM 1762 C C . SER B 1 43 ? -24.203 -12.82 2.199 1 94.94 43 SER B C 1
ATOM 1764 O O . SER B 1 43 ? -24.953 -11.945 2.627 1 94.94 43 SER B O 1
ATOM 1766 N N . ILE B 1 44 ? -23.141 -12.555 1.466 1 95.12 44 ILE B N 1
ATOM 1767 C CA . ILE B 1 44 ? -22.734 -11.188 1.119 1 95.12 44 ILE B CA 1
ATOM 1768 C C . ILE B 1 44 ? -22.844 -10.992 -0.39 1 95.12 44 ILE B C 1
ATOM 1770 O O . ILE B 1 44 ? -22.172 -11.68 -1.163 1 95.12 44 ILE B O 1
ATOM 1774 N N . THR B 1 45 ? -23.656 -10.102 -0.817 1 95.69 45 THR B N 1
ATOM 1775 C CA . THR B 1 45 ? -23.844 -9.875 -2.246 1 95.69 45 THR B CA 1
ATOM 1776 C C . THR B 1 45 ? -22.688 -9.055 -2.816 1 95.69 45 THR B C 1
ATOM 1778 O O . THR B 1 45 ? -22.016 -8.328 -2.084 1 95.69 45 THR B O 1
ATOM 1781 N N . ALA B 1 46 ? -22.5 -9.164 -4.109 1 97 46 ALA B N 1
ATOM 1782 C CA . ALA B 1 46 ? -21.469 -8.383 -4.793 1 97 46 ALA B CA 1
ATOM 1783 C C . ALA B 1 46 ? -21.703 -6.887 -4.621 1 97 46 ALA B C 1
ATOM 1785 O O . ALA B 1 46 ? -20.75 -6.113 -4.484 1 97 46 ALA B O 1
ATOM 1786 N N . ALA B 1 47 ? -22.922 -6.527 -4.676 1 95.94 47 ALA B N 1
ATOM 1787 C CA . ALA B 1 47 ? -23.281 -5.121 -4.5 1 95.94 47 ALA B CA 1
ATOM 1788 C C . ALA B 1 47 ? -22.891 -4.625 -3.109 1 95.94 47 ALA B C 1
ATOM 1790 O O . ALA B 1 47 ? -22.438 -3.494 -2.957 1 95.94 47 ALA B O 1
ATOM 1791 N N . GLN B 1 48 ? -23.094 -5.445 -2.09 1 95.44 48 GLN B N 1
ATOM 1792 C CA . GLN B 1 48 ? -22.719 -5.082 -0.724 1 95.44 48 GLN B CA 1
ATOM 1793 C C . GLN B 1 48 ? -21.219 -4.938 -0.574 1 95.44 48 GLN B C 1
ATOM 1795 O O . GLN B 1 48 ? -20.734 -4.031 0.115 1 95.44 48 GLN B O 1
ATOM 1800 N N . VAL B 1 49 ? -20.422 -5.828 -1.2 1 97.25 49 VAL B N 1
ATOM 1801 C CA . VAL B 1 49 ? -18.969 -5.734 -1.166 1 97.25 49 VAL B CA 1
ATOM 1802 C C . VAL B 1 49 ? -18.531 -4.395 -1.75 1 97.25 49 VAL B C 1
ATOM 1804 O O . VAL B 1 49 ? -17.719 -3.684 -1.145 1 97.25 49 VAL B O 1
ATOM 1807 N N . LYS B 1 50 ? -19.094 -4.047 -2.873 1 96.56 50 LYS B N 1
ATOM 1808 C CA . LYS B 1 50 ? -18.75 -2.793 -3.531 1 96.56 50 LYS B CA 1
ATOM 1809 C C . LYS B 1 50 ? -19.078 -1.594 -2.652 1 96.56 50 LYS B C 1
ATOM 1811 O O . LYS B 1 50 ? -18.297 -0.647 -2.555 1 96.56 50 LYS B O 1
ATOM 1816 N N . THR B 1 51 ? -20.203 -1.661 -2.086 1 96.62 51 THR B N 1
ATOM 1817 C CA . THR B 1 51 ? -20.641 -0.586 -1.2 1 96.62 51 THR B CA 1
ATOM 1818 C C . THR B 1 51 ? -19.703 -0.462 -0 1 96.62 51 THR B C 1
ATOM 1820 O O . THR B 1 51 ? -19.344 0.646 0.393 1 96.62 51 THR B O 1
ATOM 1823 N N . VAL B 1 52 ? -19.328 -1.563 0.601 1 97.06 52 VAL B N 1
ATOM 1824 C CA . VAL B 1 52 ? -18.422 -1.559 1.743 1 97.06 52 VAL B CA 1
ATOM 1825 C C . VAL B 1 52 ? -17.078 -0.978 1.329 1 97.06 52 VAL B C 1
ATOM 1827 O O . VAL B 1 52 ? -16.5 -0.17 2.055 1 97.06 52 VAL B O 1
ATOM 1830 N N . LEU B 1 53 ? -16.578 -1.356 0.144 1 96.81 53 LEU B N 1
ATOM 1831 C CA . LEU B 1 53 ? -15.289 -0.862 -0.338 1 96.81 53 LEU B CA 1
ATOM 1832 C C . LEU B 1 53 ? -15.336 0.645 -0.564 1 96.81 53 LEU B C 1
ATOM 1834 O O . LEU B 1 53 ? -14.375 1.355 -0.248 1 96.81 53 LEU B O 1
ATOM 1838 N N . GLN B 1 54 ? -16.422 1.087 -1.071 1 96.31 54 GLN B N 1
ATOM 1839 C CA . GLN B 1 54 ? -16.594 2.52 -1.295 1 96.31 54 GLN B CA 1
ATOM 1840 C C . GLN B 1 54 ? -16.625 3.281 0.026 1 96.31 54 GLN B C 1
ATOM 1842 O O . GLN B 1 54 ? -15.984 4.324 0.167 1 96.31 54 GLN B O 1
ATOM 1847 N N . ASN B 1 55 ? -17.438 2.764 0.993 1 97.69 55 ASN B N 1
ATOM 1848 C CA . ASN B 1 55 ? -17.5 3.391 2.309 1 97.69 55 ASN B CA 1
ATOM 1849 C C . ASN B 1 55 ? -16.156 3.346 3.025 1 97.69 55 ASN B C 1
ATOM 1851 O O . ASN B 1 55 ? -15.773 4.301 3.699 1 97.69 55 ASN B O 1
ATOM 1855 N N . LEU B 1 56 ? -15.492 2.229 2.889 1 97.69 56 LEU B N 1
ATOM 1856 C CA . LEU B 1 56 ? -14.164 2.092 3.475 1 97.69 56 LEU B CA 1
ATOM 1857 C C . LEU B 1 56 ? -13.219 3.162 2.939 1 97.69 56 LEU B C 1
ATOM 1859 O O . LEU B 1 56 ? -12.523 3.822 3.711 1 97.69 56 LEU B O 1
ATOM 1863 N N . GLN B 1 57 ? -13.203 3.277 1.666 1 97.62 57 GLN B N 1
ATOM 1864 C CA . GLN B 1 57 ? -12.336 4.289 1.066 1 97.62 57 GLN B CA 1
ATOM 1865 C C . GLN B 1 57 ? -12.641 5.676 1.621 1 97.62 57 GLN B C 1
ATOM 1867 O O . GLN B 1 57 ? -11.727 6.449 1.915 1 97.62 57 GLN B O 1
ATOM 1872 N N . GLN B 1 58 ? -13.875 5.996 1.676 1 97.69 58 GLN B N 1
ATOM 1873 C CA . GLN B 1 58 ? -14.273 7.301 2.191 1 97.69 58 GLN B CA 1
ATOM 1874 C C . GLN B 1 58 ? -13.789 7.496 3.627 1 97.69 58 GLN B C 1
ATOM 1876 O O . GLN B 1 58 ? -13.219 8.539 3.959 1 97.69 58 GLN B O 1
ATOM 1881 N N . VAL B 1 59 ? -14.055 6.516 4.477 1 98 59 VAL B N 1
ATOM 1882 C CA . VAL B 1 59 ? -13.672 6.609 5.883 1 98 59 VAL B CA 1
ATOM 1883 C C . VAL B 1 59 ? -12.156 6.699 6.004 1 98 59 VAL B C 1
ATOM 1885 O O . VAL B 1 59 ? -11.633 7.531 6.75 1 98 59 VAL B O 1
ATOM 1888 N N . VAL B 1 60 ? -11.406 5.895 5.281 1 97.81 60 VAL B N 1
ATOM 1889 C CA . VAL B 1 60 ? -9.953 5.906 5.34 1 97.81 60 VAL B CA 1
ATOM 1890 C C . VAL B 1 60 ? -9.422 7.258 4.859 1 97.81 60 VAL B C 1
ATOM 1892 O O . VAL B 1 60 ? -8.492 7.809 5.441 1 97.81 60 VAL B O 1
ATOM 1895 N N . THR B 1 61 ? -10.055 7.766 3.801 1 98.19 61 THR B N 1
ATOM 1896 C CA . THR B 1 61 ? -9.664 9.07 3.287 1 98.19 61 THR B CA 1
ATOM 1897 C C . THR B 1 61 ? -9.75 10.133 4.383 1 98.19 61 THR B C 1
ATOM 1899 O O . THR B 1 61 ? -8.805 10.891 4.598 1 98.19 61 THR B O 1
ATOM 1902 N N . GLU B 1 62 ? -10.812 10.141 5.062 1 97.56 62 GLU B N 1
ATOM 1903 C CA . GLU B 1 62 ? -11.039 11.133 6.113 1 97.56 62 GLU B CA 1
ATOM 1904 C C . GLU B 1 62 ? -10.055 10.945 7.266 1 97.56 62 GLU B C 1
ATOM 1906 O O . GLU B 1 62 ? -9.508 11.922 7.785 1 97.56 62 GLU B O 1
ATOM 1911 N N . GLN B 1 63 ? -9.852 9.695 7.676 1 96.88 63 GLN B N 1
ATOM 1912 C CA . GLN B 1 63 ? -8.984 9.43 8.82 1 96.88 63 GLN B CA 1
ATOM 1913 C C . GLN B 1 63 ? -7.531 9.766 8.492 1 96.88 63 GLN B C 1
ATOM 1915 O O . GLN B 1 63 ? -6.816 10.328 9.328 1 96.88 63 GLN B O 1
ATOM 1920 N N . VAL B 1 64 ? -7.066 9.469 7.328 1 97.12 64 VAL B N 1
ATOM 1921 C CA . VAL B 1 64 ? -5.699 9.766 6.914 1 97.12 64 VAL B CA 1
ATOM 1922 C C . VAL B 1 64 ? -5.512 11.273 6.781 1 97.12 64 VAL B C 1
ATOM 1924 O O . VAL B 1 64 ? -4.48 11.812 7.191 1 97.12 64 VAL B O 1
ATOM 1927 N N . ALA B 1 65 ? -6.52 11.922 6.219 1 96.81 65 ALA B N 1
ATOM 1928 C CA . ALA B 1 65 ? -6.465 13.383 6.098 1 96.81 65 ALA B CA 1
ATOM 1929 C C . ALA B 1 65 ? -6.375 14.039 7.473 1 96.81 65 ALA B C 1
ATOM 1931 O O . ALA B 1 65 ? -5.836 15.141 7.602 1 96.81 65 ALA B O 1
ATOM 1932 N N . ASP B 1 66 ? -6.902 13.32 8.492 1 95.5 66 ASP B N 1
ATOM 1933 C CA . ASP B 1 66 ? -6.863 13.797 9.875 1 95.5 66 ASP B CA 1
ATOM 1934 C C . ASP B 1 66 ? -5.543 13.422 10.547 1 95.5 66 ASP B C 1
ATOM 1936 O O . ASP B 1 66 ? -5.379 13.617 11.75 1 95.5 66 ASP B O 1
ATOM 1940 N N . GLY B 1 67 ? -4.699 12.828 9.797 1 95.69 67 GLY B N 1
ATOM 1941 C CA . GLY B 1 67 ? -3.375 12.516 10.312 1 95.69 67 GLY B CA 1
ATOM 1942 C C . GLY B 1 67 ? -3.316 11.203 11.062 1 95.69 67 GLY B C 1
ATOM 1943 O O . GLY B 1 67 ? -2.359 10.938 11.797 1 95.69 67 GLY B O 1
ATOM 1944 N N . LYS B 1 68 ? -4.332 10.391 10.914 1 95.69 68 LYS B N 1
ATOM 1945 C CA . LYS B 1 68 ? -4.41 9.156 11.695 1 95.69 68 LYS B CA 1
ATOM 1946 C C . LYS B 1 68 ? -3.846 7.973 10.914 1 95.69 68 LYS B C 1
ATOM 1948 O O . LYS B 1 68 ? -3.803 8 9.68 1 95.69 68 LYS B O 1
ATOM 1953 N N . PHE B 1 69 ? -3.389 7.023 11.695 1 95.06 69 PHE B N 1
ATOM 1954 C CA . PHE B 1 69 ? -2.986 5.723 11.18 1 95.06 69 PHE B CA 1
ATOM 1955 C C . PHE B 1 69 ? -4.156 4.746 11.188 1 95.06 69 PHE B C 1
ATOM 1957 O O . PHE B 1 69 ? -4.828 4.594 12.211 1 95.06 69 PHE B O 1
ATOM 1964 N N . VAL B 1 70 ? -4.453 4.16 10.039 1 97.19 70 VAL B N 1
ATOM 1965 C CA . VAL B 1 70 ? -5.508 3.158 9.93 1 97.19 70 VAL B CA 1
ATOM 1966 C C . VAL B 1 70 ? -4.891 1.778 9.727 1 97.19 70 VAL B C 1
ATOM 1968 O O . VAL B 1 70 ? -4.219 1.537 8.719 1 97.19 70 VAL B O 1
ATOM 1971 N N . LYS B 1 71 ? -5.145 0.924 10.68 1 96.19 71 LYS B N 1
ATOM 1972 C CA . LYS B 1 71 ? -4.613 -0.434 10.625 1 96.19 71 LYS B CA 1
ATOM 1973 C C . LYS B 1 71 ? -5.727 -1.454 10.414 1 96.19 71 LYS B C 1
ATOM 1975 O O . LYS B 1 71 ? -6.461 -1.774 11.352 1 96.19 71 LYS B O 1
ATOM 1980 N N . LEU B 1 72 ? -5.801 -1.915 9.219 1 95.94 72 LEU B N 1
ATOM 1981 C CA . LEU B 1 72 ? -6.773 -2.963 8.938 1 95.94 72 LEU B CA 1
ATOM 1982 C C . LEU B 1 72 ? -6.176 -4.344 9.195 1 95.94 72 LEU B C 1
ATOM 1984 O O . LEU B 1 72 ? -6 -5.133 8.266 1 95.94 72 LEU B O 1
ATOM 1988 N N . GLU B 1 73 ? -5.738 -4.605 10.461 1 88.19 73 GLU B N 1
ATOM 1989 C CA . GLU B 1 73 ? -5.266 -5.855 11.039 1 88.19 73 GLU B CA 1
ATOM 1990 C C . GLU B 1 73 ? -4.184 -6.496 10.172 1 88.19 73 GLU B C 1
ATOM 1992 O O . GLU B 1 73 ? -3.123 -5.906 9.961 1 88.19 73 GLU B O 1
ATOM 1997 N N . THR B 1 74 ? -4.5 -7.613 9.617 1 90.44 74 THR B N 1
ATOM 1998 C CA . THR B 1 74 ? -3.51 -8.414 8.898 1 90.44 74 THR B CA 1
ATOM 1999 C C . THR B 1 74 ? -3.582 -8.141 7.402 1 90.44 74 THR B C 1
ATOM 2001 O O . THR B 1 74 ? -2.959 -8.852 6.609 1 90.44 74 THR B O 1
ATOM 2004 N N . PHE B 1 75 ? -4.258 -7.141 7.055 1 95.81 75 PHE B N 1
ATOM 2005 C CA . PHE B 1 75 ? -4.492 -6.902 5.637 1 95.81 75 PHE B CA 1
ATOM 2006 C C . PHE B 1 75 ? -3.629 -5.75 5.133 1 95.81 75 PHE B C 1
ATOM 2008 O O . PHE B 1 75 ? -2.588 -5.973 4.516 1 95.81 75 PHE B O 1
ATOM 2015 N N . VAL B 1 76 ? -3.92 -4.52 5.43 1 97.75 76 VAL B N 1
ATOM 2016 C CA . VAL B 1 76 ? -3.158 -3.367 4.965 1 97.75 76 VAL B CA 1
ATOM 2017 C C . VAL B 1 76 ? -3.355 -2.197 5.926 1 97.75 76 VAL B C 1
ATOM 2019 O O . VAL B 1 76 ? -4.402 -2.084 6.566 1 97.75 76 VAL B O 1
ATOM 2022 N N . SER B 1 77 ? -2.418 -1.41 6.031 1 97.12 77 SER B N 1
ATOM 2023 C CA . SER B 1 77 ? -2.508 -0.178 6.809 1 97.12 77 SER B CA 1
ATOM 2024 C C . SER B 1 77 ? -2.307 1.049 5.926 1 97.12 77 SER B C 1
ATOM 2026 O O . SER B 1 77 ? -1.621 0.978 4.902 1 97.12 77 SER B O 1
ATOM 2028 N N . PHE B 1 78 ? -2.877 2.148 6.375 1 97.5 78 PHE B N 1
ATOM 2029 C CA . PHE B 1 78 ? -2.75 3.424 5.68 1 97.5 78 PHE B CA 1
ATOM 2030 C C . PHE B 1 78 ? -2.309 4.523 6.641 1 97.5 78 PHE B C 1
ATOM 2032 O O . PHE B 1 78 ? -2.75 4.562 7.789 1 97.5 78 PHE B O 1
ATOM 2039 N N . MET B 1 79 ? -1.528 5.391 6.133 1 96.5 79 MET B N 1
ATOM 2040 C CA . MET B 1 79 ? -1.075 6.52 6.941 1 96.5 79 MET B CA 1
ATOM 2041 C C . MET B 1 79 ? -0.67 7.695 6.055 1 96.5 79 MET B C 1
ATOM 2043 O O . MET B 1 79 ? -0.359 7.512 4.879 1 96.5 79 MET B O 1
ATOM 2047 N N . PRO B 1 80 ? -0.695 8.859 6.57 1 96.69 80 PRO B N 1
ATOM 2048 C CA . PRO B 1 80 ? -0.172 10.008 5.82 1 96.69 80 PRO B CA 1
ATOM 2049 C C . PRO B 1 80 ? 1.353 10.086 5.855 1 96.69 80 PRO B C 1
ATOM 2051 O O . PRO B 1 80 ? 1.968 9.758 6.875 1 96.69 80 PRO B O 1
ATOM 2054 N N . ARG B 1 81 ? 1.865 10.477 4.82 1 96.06 81 ARG B N 1
ATOM 2055 C CA . ARG B 1 81 ? 3.281 10.812 4.707 1 96.06 81 ARG B CA 1
ATOM 2056 C C . ARG B 1 81 ? 3.467 12.18 4.062 1 96.06 81 ARG B C 1
ATOM 2058 O O . ARG B 1 81 ? 2.621 12.625 3.283 1 96.06 81 ARG B O 1
ATOM 2065 N N . LEU B 1 82 ? 4.586 12.766 4.434 1 96.12 82 LEU B N 1
ATOM 2066 C CA . LEU B 1 82 ? 4.969 14.031 3.814 1 96.12 82 LEU B CA 1
ATOM 2067 C C . LEU B 1 82 ? 6.336 13.922 3.145 1 96.12 82 LEU B C 1
ATOM 2069 O O . LEU B 1 82 ? 7.348 14.328 3.717 1 96.12 82 LEU B O 1
ATOM 2073 N N . PRO B 1 83 ? 6.273 13.398 1.968 1 95.75 83 PRO B N 1
ATOM 2074 C CA . PRO B 1 83 ? 7.551 13.266 1.263 1 95.75 83 PRO B CA 1
ATOM 2075 C C . PRO B 1 83 ? 8.031 14.586 0.67 1 95.75 83 PRO B C 1
ATOM 2077 O O . PRO B 1 83 ? 8.164 14.711 -0.551 1 95.75 83 PRO B O 1
ATOM 2080 N N . VAL B 1 84 ? 8.383 15.523 1.458 1 94.75 84 VAL B N 1
ATOM 2081 C CA . VAL B 1 84 ? 8.773 16.859 1.052 1 94.75 84 VAL B CA 1
ATOM 2082 C C . VAL B 1 84 ? 10.203 17.156 1.519 1 94.75 84 VAL B C 1
ATOM 2084 O O . VAL B 1 84 ? 10.57 16.812 2.643 1 94.75 84 VAL B O 1
ATOM 2087 N N . ARG B 1 85 ? 10.883 17.688 0.667 1 93.69 85 ARG B N 1
ATOM 2088 C CA . ARG B 1 85 ? 12.219 18.172 0.994 1 93.69 85 ARG B CA 1
ATOM 2089 C C . ARG B 1 85 ? 12.258 19.703 1.024 1 93.69 85 ARG B C 1
ATOM 2091 O O . ARG B 1 85 ? 11.75 20.359 0.113 1 93.69 85 ARG B O 1
ATOM 2098 N N . LEU B 1 86 ? 12.836 20.156 2.07 1 94.25 86 LEU B N 1
ATOM 2099 C CA . LEU B 1 86 ? 12.906 21.594 2.268 1 94.25 86 LEU B CA 1
ATOM 2100 C C . LEU B 1 86 ? 14.352 22.078 2.273 1 94.25 86 LEU B C 1
ATOM 2102 O O . LEU B 1 86 ? 15.258 21.328 2.668 1 94.25 86 LEU B O 1
ATOM 2106 N N . ASP B 1 87 ? 14.516 23.281 1.864 1 92.44 87 ASP B N 1
ATOM 2107 C CA . ASP B 1 87 ? 15.844 23.891 1.914 1 92.44 87 ASP B CA 1
ATOM 2108 C C . ASP B 1 87 ? 16.125 24.5 3.287 1 92.44 87 ASP B C 1
ATOM 2110 O O . ASP B 1 87 ? 17.234 24.422 3.791 1 92.44 87 ASP B O 1
ATOM 2114 N N . LEU B 1 88 ? 15.094 25.109 3.867 1 90.81 88 LEU B N 1
ATOM 2115 C CA . LEU B 1 88 ? 15.172 25.703 5.199 1 90.81 88 LEU B CA 1
ATOM 2116 C C . LEU B 1 88 ? 14.117 25.109 6.125 1 90.81 88 LEU B C 1
ATOM 2118 O O . LEU B 1 88 ? 13.039 24.719 5.672 1 90.81 88 LEU B O 1
ATOM 2122 N N . PRO B 1 89 ? 14.461 25.031 7.434 1 87.5 89 PRO B N 1
ATOM 2123 C CA . PRO B 1 89 ? 13.5 24.484 8.391 1 87.5 89 PRO B CA 1
ATOM 2124 C C . PRO B 1 89 ? 12.219 25.312 8.477 1 87.5 89 PRO B C 1
ATOM 2126 O O . PRO B 1 89 ? 11.18 24.797 8.93 1 87.5 89 PRO B O 1
ATOM 2129 N N . THR B 1 90 ? 12.203 26.547 8.047 1 89.81 90 THR B N 1
ATOM 2130 C CA . THR B 1 90 ? 11.062 27.453 8.18 1 89.81 90 THR B CA 1
ATOM 2131 C C . THR B 1 90 ? 10.234 27.469 6.898 1 89.81 90 THR B C 1
ATOM 2133 O O . THR B 1 90 ? 9.18 28.109 6.844 1 89.81 90 THR B O 1
ATOM 2136 N N . ASP B 1 91 ? 10.719 26.75 5.883 1 93.81 91 ASP B N 1
ATOM 2137 C CA . ASP B 1 91 ? 10 26.75 4.609 1 93.81 91 ASP B CA 1
ATOM 2138 C C . ASP B 1 91 ? 8.594 26.172 4.77 1 93.81 91 ASP B C 1
ATOM 2140 O O . ASP B 1 91 ? 8.383 25.266 5.57 1 93.81 91 ASP B O 1
ATOM 2144 N N . ASP B 1 92 ? 7.707 26.672 4.008 1 93.25 92 ASP B N 1
ATOM 2145 C CA . ASP B 1 92 ? 6.355 26.125 3.955 1 93.25 92 ASP B CA 1
ATOM 2146 C C . ASP B 1 92 ? 6.316 24.844 3.104 1 93.25 92 ASP B C 1
ATOM 2148 O O . ASP B 1 92 ? 7.137 24.672 2.201 1 93.25 92 ASP B O 1
ATOM 2152 N N . ILE B 1 93 ? 5.324 24.062 3.486 1 95.69 93 ILE B N 1
ATOM 2153 C CA . ILE B 1 93 ? 5.121 22.875 2.648 1 95.69 93 ILE B CA 1
ATOM 2154 C C . ILE B 1 93 ? 4.031 23.156 1.616 1 95.69 93 ILE B C 1
ATOM 2156 O O . ILE B 1 93 ? 3.15 24 1.845 1 95.69 93 ILE B O 1
ATOM 2160 N N . PRO B 1 94 ? 4.105 22.5 0.492 1 95.69 94 PRO B N 1
ATOM 2161 C CA . PRO B 1 94 ? 3.043 22.688 -0.5 1 95.69 94 PRO B CA 1
ATOM 2162 C C . PRO B 1 94 ? 1.682 22.203 -0.003 1 95.69 94 PRO B C 1
ATOM 2164 O O . PRO B 1 94 ? 1.61 21.328 0.865 1 95.69 94 PRO B O 1
ATOM 2167 N N . PRO B 1 95 ? 0.601 22.766 -0.572 1 94.25 95 PRO B N 1
ATOM 2168 C CA . PRO B 1 95 ? -0.743 22.406 -0.119 1 94.25 95 PRO B CA 1
ATOM 2169 C C . PRO B 1 95 ? -1.089 20.953 -0.422 1 94.25 95 PRO B C 1
ATOM 2171 O O . PRO B 1 95 ? -1.967 20.375 0.225 1 94.25 95 PRO B O 1
ATOM 2174 N N . ASP B 1 96 ? -0.425 20.344 -1.403 1 96.12 96 ASP B N 1
ATOM 2175 C CA . ASP B 1 96 ? -0.698 18.953 -1.762 1 96.12 96 ASP B CA 1
ATOM 2176 C C . ASP B 1 96 ? 0.437 18.047 -1.312 1 96.12 96 ASP B C 1
ATOM 2178 O O . ASP B 1 96 ? 0.749 17.047 -1.982 1 96.12 96 ASP B O 1
ATOM 2182 N N . ALA B 1 97 ? 1.037 18.328 -0.202 1 96.88 97 ALA B N 1
ATOM 2183 C CA . ALA B 1 97 ? 2.256 17.672 0.257 1 96.88 97 ALA B CA 1
ATOM 2184 C C . ALA B 1 97 ? 1.966 16.25 0.734 1 96.88 97 ALA B C 1
ATOM 2186 O O . ALA B 1 97 ? 2.812 15.367 0.614 1 96.88 97 ALA B O 1
ATOM 2187 N N . VAL B 1 98 ? 0.779 16.047 1.24 1 97.5 98 VAL B N 1
ATOM 2188 C CA . VAL B 1 98 ? 0.503 14.773 1.896 1 97.5 98 VAL B CA 1
ATOM 2189 C C . VAL B 1 98 ? 0.287 13.688 0.844 1 97.5 98 VAL B C 1
ATOM 2191 O O . VAL B 1 98 ? -0.343 13.93 -0.188 1 97.5 98 VAL B O 1
ATOM 2194 N N . LYS B 1 99 ? 0.857 12.562 1.13 1 97.69 99 LYS B N 1
ATOM 2195 C CA . LYS B 1 99 ? 0.628 11.336 0.373 1 97.69 99 LYS B CA 1
ATOM 2196 C C . LYS B 1 99 ? 0.154 10.203 1.284 1 97.69 99 LYS B C 1
ATOM 2198 O O . LYS B 1 99 ? 0.523 10.156 2.459 1 97.69 99 LYS B O 1
ATOM 2203 N N . VAL B 1 100 ? -0.658 9.359 0.68 1 98.06 100 VAL B N 1
ATOM 2204 C CA . VAL B 1 100 ? -1.091 8.18 1.417 1 98.06 100 VAL B CA 1
ATOM 2205 C C . VAL B 1 100 ? -0.073 7.055 1.236 1 98.06 100 VAL B C 1
ATOM 2207 O O . VAL B 1 100 ? 0.341 6.758 0.113 1 98.06 100 VAL B O 1
ATOM 2210 N N . ALA B 1 101 ? 0.348 6.543 2.338 1 96.75 101 ALA B N 1
ATOM 2211 C CA . ALA B 1 101 ? 1.191 5.352 2.305 1 96.75 101 ALA B CA 1
ATOM 2212 C C . ALA B 1 101 ? 0.397 4.109 2.689 1 96.75 101 ALA B C 1
ATOM 2214 O O . ALA B 1 101 ? -0.455 4.16 3.58 1 96.75 101 ALA B O 1
ATOM 2215 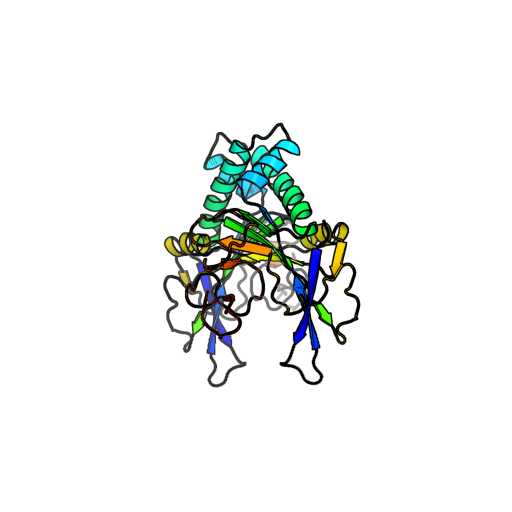N N . ALA B 1 102 ? 0.654 3.066 2.045 1 97.75 102 ALA B N 1
ATOM 2216 C CA . ALA B 1 102 ? 0.094 1.762 2.387 1 97.75 102 ALA B CA 1
ATOM 2217 C C . ALA B 1 102 ? 1.187 0.796 2.834 1 97.75 102 ALA B C 1
ATOM 2219 O O . ALA B 1 102 ? 2.217 0.664 2.17 1 97.75 102 ALA B O 1
ATOM 2220 N N . LYS B 1 103 ? 0.917 0.134 3.943 1 96.44 103 LYS B N 1
ATOM 2221 C CA . LYS B 1 103 ? 1.873 -0.834 4.473 1 96.44 103 LYS B CA 1
ATOM 2222 C C . LYS B 1 103 ? 1.267 -2.234 4.523 1 96.44 103 LYS B C 1
ATOM 2224 O O . LYS B 1 103 ? 0.16 -2.418 5.039 1 96.44 103 LYS B O 1
ATOM 2229 N N . ILE B 1 104 ? 2.01 -3.117 3.984 1 97.94 104 ILE B N 1
ATOM 2230 C CA . ILE B 1 104 ? 1.601 -4.516 4.004 1 97.94 104 ILE B CA 1
ATOM 2231 C C . ILE B 1 104 ? 2.18 -5.207 5.238 1 97.94 104 ILE B C 1
ATOM 2233 O O . ILE B 1 104 ? 3.4 -5.273 5.406 1 97.94 104 ILE B O 1
ATOM 2237 N N . PRO B 1 105 ? 1.306 -5.723 6.035 1 96.12 105 PRO B N 1
ATOM 2238 C CA . PRO B 1 105 ? 1.817 -6.426 7.215 1 96.12 105 PRO B CA 1
ATOM 2239 C C . PRO B 1 105 ? 2.516 -7.738 6.863 1 96.12 105 PRO B C 1
ATOM 2241 O O . PRO B 1 105 ? 2.213 -8.344 5.836 1 96.12 105 PRO B O 1
ATOM 2244 N N . ARG B 1 106 ? 3.342 -8.195 7.75 1 96 106 ARG B N 1
ATOM 2245 C CA . ARG B 1 106 ? 4.113 -9.422 7.559 1 96 106 ARG B CA 1
ATOM 2246 C C . ARG B 1 106 ? 3.197 -10.625 7.383 1 96 106 ARG B C 1
ATOM 2248 O O . ARG B 1 106 ? 3.486 -11.523 6.586 1 96 106 ARG B O 1
ATOM 2255 N N . GLN B 1 107 ? 2.15 -10.633 8.102 1 95.75 107 GLN B N 1
ATOM 2256 C CA . GLN B 1 107 ? 1.221 -11.758 8.055 1 95.75 107 GLN B CA 1
ATOM 2257 C C . GLN B 1 107 ? 0.611 -11.914 6.664 1 95.75 107 GLN B C 1
ATOM 2259 O O . GLN B 1 107 ? 0.378 -13.031 6.207 1 95.75 107 GLN B O 1
ATOM 2264 N N . PHE B 1 108 ? 0.358 -10.82 6.062 1 97.31 108 PHE B N 1
ATOM 2265 C CA . PHE B 1 108 ? -0.182 -10.852 4.711 1 97.31 108 PHE B CA 1
ATOM 2266 C C . PHE B 1 108 ? 0.839 -11.422 3.734 1 97.31 108 PHE B C 1
ATOM 2268 O O . PHE B 1 108 ? 0.514 -12.305 2.932 1 97.31 108 PHE B O 1
ATOM 2275 N N . ASN B 1 109 ? 2.029 -11 3.801 1 97 109 ASN B N 1
ATOM 2276 C CA . ASN B 1 109 ? 3.104 -11.547 2.98 1 97 109 ASN B CA 1
ATOM 2277 C C . ASN B 1 109 ? 3.258 -13.055 3.189 1 97 109 ASN B C 1
ATOM 2279 O O . ASN B 1 109 ? 3.363 -13.812 2.225 1 97 109 ASN B O 1
ATOM 2283 N N . ARG B 1 110 ? 3.184 -13.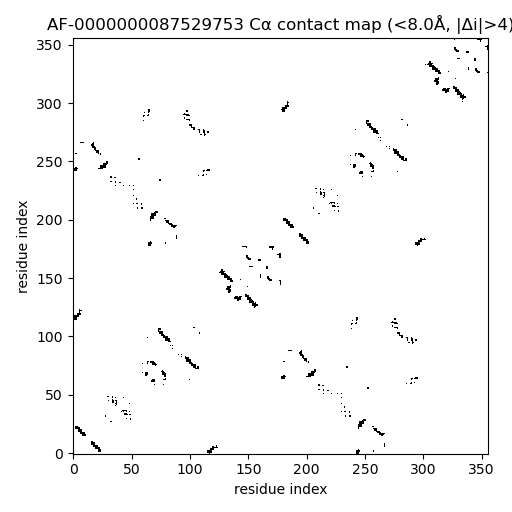414 4.414 1 97.44 110 ARG B N 1
ATOM 2284 C CA . ARG B 1 110 ? 3.357 -14.828 4.734 1 97.44 110 ARG B CA 1
ATOM 2285 C C . ARG B 1 110 ? 2.227 -15.664 4.145 1 97.44 110 ARG B C 1
ATOM 2287 O O . ARG B 1 110 ? 2.459 -16.766 3.646 1 97.44 110 ARG B O 1
ATOM 2294 N N . ALA B 1 111 ? 1.072 -15.164 4.254 1 97.62 111 ALA B N 1
ATOM 2295 C CA . ALA B 1 111 ? -0.075 -15.875 3.699 1 97.62 111 ALA B CA 1
ATOM 2296 C C . ALA B 1 111 ? 0.088 -16.094 2.197 1 97.62 111 ALA B C 1
ATOM 2298 O O . ALA B 1 111 ? -0.218 -17.172 1.685 1 97.62 111 ALA B O 1
ATOM 2299 N N . VAL B 1 112 ? 0.542 -15.117 1.479 1 98.06 112 VAL B N 1
ATOM 2300 C CA . VAL B 1 112 ? 0.755 -15.219 0.039 1 98.06 112 VAL B CA 1
ATOM 2301 C C . VAL B 1 112 ? 1.905 -16.188 -0.247 1 98.06 112 VAL B C 1
ATOM 2303 O O . VAL B 1 112 ? 1.799 -17.047 -1.124 1 98.06 112 VAL B O 1
ATOM 2306 N N . GLN B 1 113 ? 2.949 -16.109 0.532 1 97.88 113 GLN B N 1
ATOM 2307 C CA . GLN B 1 113 ? 4.145 -16.922 0.336 1 97.88 113 GLN B CA 1
ATOM 2308 C C . GLN B 1 113 ? 3.842 -18.406 0.554 1 97.88 113 GLN B C 1
ATOM 2310 O O . GLN B 1 113 ? 4.438 -19.266 -0.097 1 97.88 113 GLN B O 1
ATOM 2315 N N . ASN B 1 114 ? 2.947 -18.656 1.411 1 97.5 114 ASN B N 1
ATOM 2316 C CA . ASN B 1 114 ? 2.617 -20.031 1.767 1 97.5 114 ASN B CA 1
ATOM 2317 C C . ASN B 1 114 ? 1.933 -20.766 0.614 1 97.5 114 ASN B C 1
ATOM 2319 O O . ASN B 1 114 ? 1.949 -21.984 0.554 1 97.5 114 ASN B O 1
ATOM 2323 N N . ILE B 1 115 ? 1.347 -20.016 -0.272 1 97.31 115 ILE B N 1
ATOM 2324 C CA . ILE B 1 115 ? 0.569 -20.719 -1.294 1 97.31 115 ILE B CA 1
ATOM 2325 C C . ILE B 1 115 ? 1.146 -20.406 -2.676 1 97.31 115 ILE B C 1
ATOM 2327 O O . ILE B 1 115 ? 0.829 -21.094 -3.65 1 97.31 115 ILE B O 1
ATOM 2331 N N . ALA B 1 116 ? 2.004 -19.5 -2.777 1 97.44 116 ALA B N 1
ATOM 2332 C CA . ALA B 1 116 ? 2.525 -19.047 -4.066 1 97.44 116 ALA B CA 1
ATOM 2333 C C . ALA B 1 116 ? 3.494 -20.078 -4.652 1 97.44 116 ALA B C 1
ATOM 2335 O O . ALA B 1 116 ? 4.219 -20.75 -3.914 1 97.44 116 ALA B O 1
ATOM 2336 N N . THR B 1 117 ? 3.459 -20.25 -5.934 1 96.75 117 THR B N 1
ATOM 2337 C CA . THR B 1 117 ? 4.453 -20.953 -6.734 1 96.75 117 THR B CA 1
ATOM 2338 C C . THR B 1 117 ? 5.039 -20.031 -7.805 1 96.75 117 THR B C 1
ATOM 2340 O O . THR B 1 117 ? 4.512 -18.953 -8.055 1 96.75 117 THR B O 1
ATOM 2343 N N . TYR B 1 118 ? 6.117 -20.469 -8.32 1 95.94 118 TYR B N 1
ATOM 2344 C CA . TYR B 1 118 ? 6.828 -19.562 -9.219 1 95.94 118 TYR B CA 1
ATOM 2345 C C . TYR B 1 118 ? 7.102 -20.25 -10.562 1 95.94 118 TYR B C 1
ATOM 2347 O O . TYR B 1 118 ? 7.328 -21.453 -10.617 1 95.94 118 TYR B O 1
ATOM 2355 N N . GLU B 1 119 ? 7.051 -19.5 -11.602 1 93.69 119 GLU B N 1
ATOM 2356 C CA . GLU B 1 119 ? 7.414 -19.953 -12.938 1 93.69 119 GLU B CA 1
ATOM 2357 C C . GLU B 1 119 ? 8.391 -18.984 -13.602 1 93.69 119 GLU B C 1
ATOM 2359 O O . GLU B 1 119 ? 8.07 -17.828 -13.82 1 93.69 119 GLU B O 1
ATOM 2364 N N . ARG B 1 120 ? 9.547 -19.484 -13.836 1 92.81 120 ARG B N 1
ATOM 2365 C CA . ARG B 1 120 ? 10.547 -18.703 -14.562 1 92.81 120 ARG B CA 1
ATOM 2366 C C . ARG B 1 120 ? 10.281 -18.719 -16.062 1 92.81 120 ARG B C 1
ATOM 2368 O O . ARG B 1 120 ? 10.211 -19.797 -16.672 1 92.81 120 ARG B O 1
ATOM 2375 N N . LEU B 1 121 ? 10.109 -17.531 -16.531 1 88.75 121 LEU B N 1
ATOM 2376 C CA . LEU B 1 121 ? 9.844 -17.438 -17.953 1 88.75 121 LEU B CA 1
ATOM 2377 C C . LEU B 1 121 ? 11.141 -17.203 -18.734 1 88.75 121 LEU B C 1
ATOM 2379 O O . LEU B 1 121 ? 12.094 -16.625 -18.203 1 88.75 121 LEU B O 1
ATOM 2383 N N . GLY B 1 122 ? 11.289 -17.859 -19.703 1 73.62 122 GLY B N 1
ATOM 2384 C CA . GLY B 1 122 ? 12.422 -17.594 -20.578 1 73.62 122 GLY B CA 1
ATOM 2385 C C . GLY B 1 122 ? 12.422 -16.188 -21.141 1 73.62 122 GLY B C 1
ATOM 2386 O O . GLY B 1 122 ? 11.398 -15.492 -21.109 1 73.62 122 GLY B O 1
ATOM 2387 N N . TYR B 1 123 ? 13.656 -15.492 -20.984 1 58.16 123 TYR B N 1
ATOM 2388 C CA . TYR B 1 123 ? 13.734 -14.156 -21.562 1 58.16 123 TYR B CA 1
ATOM 2389 C C . TYR B 1 123 ? 12.82 -14.031 -22.781 1 58.16 123 TYR B C 1
ATOM 2391 O O . TYR B 1 123 ? 12.773 -14.93 -23.625 1 58.16 123 TYR B O 1
ATOM 2399 N N . PRO B 1 124 ? 11.656 -13.336 -22.516 1 49.81 124 PRO B N 1
ATOM 2400 C CA . PRO B 1 124 ? 10.961 -13.203 -23.797 1 49.81 124 PRO B CA 1
ATOM 2401 C C . PRO B 1 124 ? 11.922 -13.086 -24.984 1 49.81 124 PRO B C 1
ATOM 2403 O O . PRO B 1 124 ? 12.875 -12.305 -24.938 1 49.81 124 PRO B O 1
ATOM 2406 N N . SER B 1 125 ? 12.516 -14.148 -25.391 1 44.56 125 SER B N 1
ATOM 2407 C CA . SER B 1 125 ? 13.242 -13.828 -26.609 1 44.56 125 SER B CA 1
ATOM 2408 C C . SER B 1 125 ? 12.711 -12.547 -27.25 1 44.56 125 SER B C 1
ATOM 2410 O O . SER B 1 125 ? 11.5 -12.297 -27.234 1 44.56 125 SER B O 1
ATOM 2412 N N . LYS B 1 126 ? 13.461 -11.43 -26.984 1 44.69 126 LYS B N 1
ATOM 2413 C CA . LYS B 1 126 ? 13.094 -10.242 -27.75 1 44.69 126 LYS B CA 1
ATOM 2414 C C . LYS B 1 126 ? 12.258 -10.609 -28.984 1 44.69 126 LYS B C 1
ATOM 2416 O O . LYS B 1 126 ? 12.047 -9.773 -29.859 1 44.69 126 LYS B O 1
ATOM 2421 N N . ALA B 1 127 ? 11.898 -11.828 -29.281 1 44.03 127 ALA B N 1
ATOM 2422 C CA . ALA B 1 127 ? 11.109 -12.039 -30.484 1 44.03 127 ALA B CA 1
ATOM 2423 C C . ALA B 1 127 ? 9.656 -11.617 -30.266 1 44.03 127 ALA B C 1
ATOM 2425 O O . ALA B 1 127 ? 9.094 -11.82 -29.188 1 44.03 127 ALA B O 1
ATOM 2426 N N . PRO B 1 128 ? 9.172 -10.594 -30.906 1 44.62 128 PRO B N 1
ATOM 2427 C CA . PRO B 1 128 ? 7.773 -10.164 -30.922 1 44.62 128 PRO B CA 1
ATOM 2428 C C . PRO B 1 128 ? 6.797 -11.32 -30.75 1 44.62 128 PRO B C 1
ATOM 2430 O O . PRO B 1 128 ? 6.973 -12.383 -31.359 1 44.62 128 PRO B O 1
ATOM 2433 N N . GLU B 1 129 ? 6.203 -11.555 -29.672 1 46.47 129 GLU B N 1
ATOM 2434 C CA . GLU B 1 129 ? 5.16 -12.57 -29.625 1 46.47 129 GLU B CA 1
ATOM 2435 C C . GLU B 1 129 ? 3.793 -11.984 -29.953 1 46.47 129 GLU B C 1
ATOM 2437 O O . GLU B 1 129 ? 3.355 -11.016 -29.328 1 46.47 129 GLU B O 1
ATOM 2442 N N . VAL B 1 130 ? 3.258 -12.375 -31.031 1 45.06 130 VAL B N 1
ATOM 2443 C CA . VAL B 1 130 ? 1.896 -12.055 -31.438 1 45.06 130 VAL B CA 1
ATOM 2444 C C . VAL B 1 130 ? 0.903 -12.891 -30.641 1 45.06 130 VAL B C 1
ATOM 2446 O O . VAL B 1 130 ? 0.944 -14.125 -30.672 1 45.06 130 VAL B O 1
ATOM 2449 N N . VAL B 1 131 ? 0.275 -12.477 -29.641 1 49.28 131 VAL B N 1
ATOM 2450 C CA . VAL B 1 131 ? -0.728 -13.203 -28.875 1 49.28 131 VAL B CA 1
ATOM 2451 C C . VAL B 1 131 ? -2.016 -13.328 -29.688 1 49.28 131 VAL B C 1
ATOM 2453 O O . VAL B 1 131 ? -2.609 -14.406 -29.766 1 49.28 131 VAL B O 1
ATOM 2456 N N . ILE B 1 132 ? -2.594 -12.078 -30.078 1 48.81 132 ILE B N 1
ATOM 2457 C CA . ILE B 1 132 ? -3.801 -12.109 -30.906 1 48.81 132 ILE B CA 1
ATOM 2458 C C . ILE B 1 132 ? -3.666 -11.125 -32.062 1 48.81 132 ILE B C 1
ATOM 2460 O O . ILE B 1 132 ? -3.072 -10.055 -31.906 1 48.81 132 ILE B O 1
ATOM 2464 N N . GLY B 1 133 ? -3.793 -11.508 -33.312 1 50.78 133 GLY B N 1
ATOM 2465 C CA . GLY B 1 133 ? -3.998 -10.664 -34.5 1 50.78 133 GLY B CA 1
ATOM 2466 C C . GLY B 1 133 ? -5.461 -10.492 -34.844 1 50.78 133 GLY B C 1
ATOM 2467 O O . GLY B 1 133 ? -6.227 -11.461 -34.844 1 50.78 133 GLY B O 1
ATOM 2468 N N . TYR B 1 134 ? -5.996 -9.273 -34.594 1 52.38 134 TYR B N 1
ATOM 2469 C CA . TYR B 1 134 ? -7.379 -9.086 -35.031 1 52.38 134 TYR B CA 1
ATOM 2470 C C . TYR B 1 134 ? -7.473 -8.086 -36.156 1 52.38 134 TYR B C 1
ATOM 2472 O O . TYR B 1 134 ? -6.605 -7.223 -36.312 1 52.38 134 TYR B O 1
ATOM 2480 N N . GLU B 1 135 ? -8.383 -8.359 -37.094 1 52.44 135 GLU B N 1
ATOM 2481 C CA . GLU B 1 135 ? -8.727 -7.418 -38.156 1 52.44 135 GLU B CA 1
ATOM 2482 C C . GLU B 1 135 ? -9.383 -6.164 -37.562 1 52.44 135 GLU B C 1
ATOM 2484 O O . GLU B 1 135 ? -10.25 -6.25 -36.688 1 52.44 135 GLU B O 1
ATOM 2489 N N . THR B 1 136 ? -8.641 -5.008 -37.781 1 51.16 136 THR B N 1
ATOM 2490 C CA . THR B 1 136 ? -9.055 -3.738 -37.188 1 51.16 136 THR B CA 1
ATOM 2491 C C . THR B 1 136 ? -10.523 -3.449 -37.5 1 51.16 136 THR B C 1
ATOM 2493 O O . THR B 1 136 ? -11.18 -2.686 -36.781 1 51.16 136 THR B O 1
ATOM 2496 N N . LYS B 1 137 ? -11.031 -3.896 -38.594 1 51.94 137 LYS B N 1
ATOM 2497 C CA . LYS B 1 137 ? -12.414 -3.545 -38.938 1 51.94 137 LYS B CA 1
ATOM 2498 C C . LYS B 1 137 ? -13.406 -4.461 -38.219 1 51.94 137 LYS B C 1
ATOM 2500 O O . LYS B 1 137 ? -14.492 -4.027 -37.844 1 51.94 137 LYS B O 1
ATOM 2505 N N . THR B 1 138 ? -13.133 -5.738 -38.156 1 54.31 138 THR B N 1
ATOM 2506 C CA . THR B 1 138 ? -14.195 -6.609 -37.656 1 54.31 138 THR B CA 1
ATOM 2507 C C . THR B 1 138 ? -13.938 -6.973 -36.188 1 54.31 138 THR B C 1
ATOM 2509 O O . THR B 1 138 ? -14.828 -7.504 -35.531 1 54.31 138 THR B O 1
ATOM 2512 N N . GLU B 1 139 ? -12.977 -6.461 -35.5 1 51.03 139 GLU B N 1
ATOM 2513 C CA . GLU B 1 139 ? -12.609 -6.691 -34.094 1 51.03 139 GLU B CA 1
ATOM 2514 C C . GLU B 1 139 ? -12.648 -8.18 -33.75 1 51.03 139 GLU B C 1
ATOM 2516 O O . GLU B 1 139 ? -12.734 -8.555 -32.594 1 51.03 139 GLU B O 1
ATOM 2521 N N . TYR B 1 140 ? -12.945 -9.094 -34.688 1 4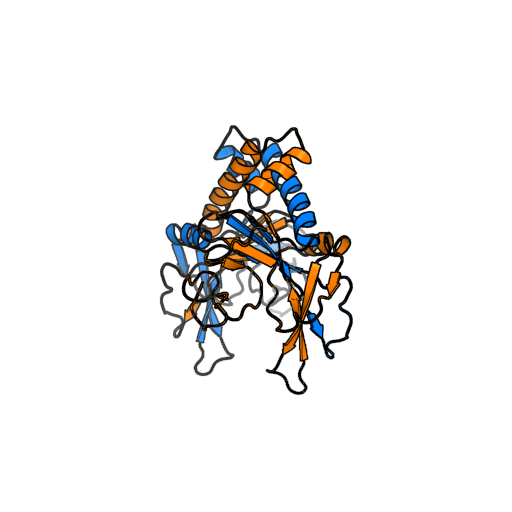8.78 140 TYR B N 1
ATOM 2522 C CA . TYR B 1 140 ? -13.008 -10.516 -34.375 1 48.78 140 TYR B CA 1
ATOM 2523 C C . TYR B 1 140 ? -11.617 -11.109 -34.219 1 48.78 140 TYR B C 1
ATOM 2525 O O . TYR B 1 140 ? -10.734 -10.859 -35.031 1 48.78 140 TYR B O 1
ATOM 2533 N N . PRO B 1 141 ? -11.406 -11.898 -33.219 1 49.56 141 PRO B N 1
ATOM 2534 C CA . PRO B 1 141 ? -10.172 -12.633 -32.938 1 49.56 141 PRO B CA 1
ATOM 2535 C C . PRO B 1 141 ? -10.008 -13.875 -33.812 1 49.56 141 PRO B C 1
ATOM 2537 O O . PRO B 1 141 ? -11.008 -14.453 -34.25 1 49.56 141 PRO B O 1
ATOM 2540 N N . ARG B 1 142 ? -8.859 -14.109 -34.688 1 52.69 142 ARG B N 1
ATOM 2541 C CA . ARG B 1 142 ? -8.375 -15.352 -35.281 1 52.69 142 ARG B CA 1
ATOM 2542 C C . ARG B 1 142 ? -8.578 -15.336 -36.781 1 52.69 142 ARG B C 1
ATOM 2544 O O . ARG B 1 142 ? -8.25 -16.312 -37.469 1 52.69 142 ARG B O 1
ATOM 2551 N N . PHE B 1 143 ? -9.422 -14.344 -37.312 1 49.06 143 PHE B N 1
ATOM 2552 C CA . PHE B 1 143 ? -9.586 -14.406 -38.75 1 49.06 143 PHE B CA 1
ATOM 2553 C C . PHE B 1 143 ? -8.836 -13.273 -39.438 1 49.06 143 PHE B C 1
ATOM 2555 O O . PHE B 1 143 ? -9 -12.109 -39.094 1 49.06 143 PHE B O 1
ATOM 2562 N N . ILE B 1 144 ? -7.762 -13.578 -40 1 51.19 144 ILE B N 1
ATOM 2563 C CA . ILE B 1 144 ? -7 -12.641 -40.812 1 51.19 144 ILE B CA 1
ATOM 2564 C C . ILE B 1 144 ? -7.438 -12.75 -42.281 1 51.19 144 ILE B C 1
ATOM 2566 O O . ILE B 1 144 ? -7.379 -13.828 -42.875 1 51.19 144 ILE B O 1
ATOM 2570 N N . ARG B 1 145 ? -8.305 -11.711 -42.75 1 50.81 145 ARG B N 1
ATOM 2571 C CA . ARG B 1 145 ? -8.672 -11.703 -44.156 1 50.81 145 ARG B CA 1
ATOM 2572 C C . ARG B 1 145 ? -7.629 -10.969 -45 1 50.81 145 ARG B C 1
ATOM 2574 O O . ARG B 1 145 ? -6.957 -10.055 -44.5 1 50.81 145 ARG B O 1
ATOM 2581 N N . ASP B 1 146 ? -7.555 -11.32 -46.156 1 49.69 146 ASP B N 1
ATOM 2582 C CA . ASP B 1 146 ? -6.723 -10.688 -47.156 1 49.69 146 ASP B CA 1
ATOM 2583 C C . ASP B 1 146 ? -7.168 -9.25 -47.438 1 49.69 146 ASP B C 1
ATOM 2585 O O . ASP B 1 146 ? -8.359 -8.945 -47.375 1 49.69 146 ASP B O 1
ATOM 2589 N N . THR B 1 147 ? -6.254 -8.047 -47.312 1 53.34 147 THR B N 1
ATOM 2590 C CA . THR B 1 147 ? -6.434 -6.641 -47.656 1 53.34 147 THR B CA 1
ATOM 2591 C C . THR B 1 147 ? -6.777 -5.828 -46.406 1 53.34 147 THR B C 1
ATOM 2593 O O . THR B 1 147 ? -6.961 -4.609 -46.5 1 53.34 147 THR B O 1
ATOM 2596 N N . TYR B 1 148 ? -7.086 -6.52 -45.312 1 48.56 148 TYR B N 1
ATOM 2597 C CA . TYR B 1 148 ? -7.434 -5.738 -44.125 1 48.56 148 TYR B CA 1
ATOM 2598 C C . TYR B 1 148 ? -6.242 -5.609 -43.188 1 48.56 148 TYR B C 1
ATOM 2600 O O . TYR B 1 148 ? -5.441 -6.539 -43.062 1 48.56 148 TYR B O 1
ATOM 2608 N N . PRO B 1 149 ? -6.055 -4.371 -42.719 1 52.31 149 PRO B N 1
ATOM 2609 C CA . PRO B 1 149 ? -4.984 -4.188 -41.75 1 52.31 149 PRO B CA 1
ATOM 2610 C C . PRO B 1 149 ? -5.195 -5.02 -40.5 1 52.31 149 PRO B C 1
ATOM 2612 O O . PRO B 1 149 ? -6.336 -5.258 -40.094 1 52.31 149 PRO B O 1
ATOM 2615 N N . PHE B 1 150 ? -4.32 -5.828 -40.094 1 55.59 150 PHE B N 1
ATOM 2616 C CA . PHE B 1 150 ? -4.434 -6.543 -38.844 1 55.59 150 PHE B CA 1
ATOM 2617 C C . PHE B 1 150 ? -3.479 -5.965 -37.781 1 55.59 150 PHE B C 1
ATOM 2619 O O . PHE B 1 150 ? -2.447 -5.387 -38.156 1 55.59 150 PHE B O 1
ATOM 2626 N N . ARG B 1 151 ? -4.016 -5.805 -36.594 1 53.78 151 ARG B N 1
ATOM 2627 C CA . ARG B 1 151 ? -3.221 -5.34 -35.469 1 53.78 151 ARG B CA 1
ATOM 2628 C C . ARG B 1 151 ? -2.768 -6.508 -34.594 1 53.78 151 ARG B C 1
ATOM 2630 O O . ARG B 1 151 ? -3.531 -7.449 -34.375 1 53.78 151 ARG B O 1
ATOM 2637 N N . LEU B 1 152 ? -1.548 -6.605 -34.438 1 56.88 152 LEU B N 1
ATOM 2638 C CA . LEU B 1 152 ? -0.943 -7.559 -33.531 1 56.88 152 LEU B CA 1
ATOM 2639 C C . LEU B 1 152 ? -0.848 -6.969 -32.125 1 56.88 152 LEU B C 1
ATOM 2641 O O . LEU B 1 152 ? -0.509 -5.793 -31.953 1 56.88 152 LEU B O 1
ATOM 2645 N N . SER B 1 153 ? -1.596 -7.598 -31.297 1 52.09 153 SER B N 1
ATOM 2646 C CA . SER B 1 153 ? -1.408 -7.289 -29.891 1 52.09 153 SER B CA 1
ATOM 2647 C C . SER B 1 153 ? -0.551 -8.352 -29.203 1 52.09 153 SER B C 1
ATOM 2649 O O . SER B 1 153 ? -0.619 -9.531 -29.547 1 52.09 153 SER B O 1
ATOM 2651 N N . GLY B 1 154 ? 0.525 -7.809 -28.641 1 54.78 154 GLY B N 1
ATOM 2652 C CA . GLY B 1 154 ? 1.419 -8.695 -27.906 1 54.78 154 GLY B CA 1
ATOM 2653 C C . GLY B 1 154 ? 2.436 -7.949 -27.062 1 54.78 154 GLY B C 1
ATOM 2654 O O . GLY B 1 154 ? 2.314 -6.738 -26.859 1 54.78 154 GLY B O 1
ATOM 2655 N N . LYS B 1 155 ? 3.207 -8.68 -26.422 1 53.03 155 LYS B N 1
ATOM 2656 C CA . LYS B 1 155 ? 4.25 -8.117 -25.562 1 53.03 155 LYS B CA 1
ATOM 2657 C C . LYS B 1 155 ? 5.598 -8.094 -26.281 1 53.03 155 LYS B C 1
ATOM 2659 O O . LYS B 1 155 ? 5.863 -8.945 -27.141 1 53.03 155 LYS B O 1
ATOM 2664 N N . PHE B 1 156 ? 6.293 -6.922 -26.203 1 53.19 156 PHE B N 1
ATOM 2665 C CA . PHE B 1 156 ? 7.641 -6.688 -26.703 1 53.19 156 PHE B CA 1
ATOM 2666 C C . PHE B 1 156 ? 7.641 -6.539 -28.234 1 53.19 156 PHE B C 1
ATOM 2668 O O . PHE B 1 156 ? 8.531 -7.055 -28.906 1 53.19 156 PHE B O 1
ATOM 2675 N N . LEU B 1 157 ? 6.555 -5.918 -28.766 1 56.69 157 LEU B N 1
ATOM 2676 C CA . LEU B 1 157 ? 6.398 -5.797 -30.219 1 56.69 157 LEU B CA 1
ATOM 2677 C C . LEU B 1 157 ? 7.227 -4.637 -30.766 1 56.69 157 LEU B C 1
ATOM 2679 O O . LEU B 1 157 ? 7.363 -4.484 -31.969 1 56.69 157 LEU B O 1
ATOM 2683 N N . GLY B 1 158 ? 7.949 -3.996 -29.969 1 52.75 158 GLY B N 1
ATOM 2684 C CA . GLY B 1 158 ? 8.844 -2.92 -30.359 1 52.75 158 GLY B CA 1
ATOM 2685 C C . GLY B 1 158 ? 8.109 -1.665 -30.797 1 52.75 158 GLY B C 1
ATOM 2686 O O . GLY B 1 158 ? 8.727 -0.735 -31.328 1 52.75 158 GLY B O 1
ATOM 2687 N N . PHE B 1 159 ? 6.77 -1.764 -30.938 1 52.56 159 PHE B N 1
ATOM 2688 C CA . PHE B 1 159 ? 6.016 -0.56 -31.266 1 52.56 159 PHE B CA 1
ATOM 2689 C C . PHE B 1 159 ? 4.84 -0.381 -30.312 1 52.56 159 PHE B C 1
ATOM 2691 O O . PHE B 1 159 ? 4.43 -1.33 -29.641 1 52.56 159 PHE B O 1
ATOM 2698 N N . ASP B 1 160 ? 4.441 0.878 -30.047 1 51.62 160 ASP B N 1
ATOM 2699 C CA . ASP B 1 160 ? 3.295 1.269 -29.219 1 51.62 160 ASP B CA 1
ATOM 2700 C C . ASP B 1 160 ? 1.998 0.693 -29.797 1 51.62 160 ASP B C 1
ATOM 2702 O O . ASP B 1 160 ? 1.586 1.048 -30.891 1 51.62 160 ASP B O 1
ATOM 2706 N N . VAL B 1 161 ? 1.441 -0.208 -29.094 1 53.59 161 VAL B N 1
ATOM 2707 C CA . VAL B 1 161 ? 0.256 -0.92 -29.562 1 53.59 161 VAL B CA 1
ATOM 2708 C C . VAL B 1 161 ? -0.917 0.05 -29.672 1 53.59 161 VAL B C 1
ATOM 2710 O O . VAL B 1 161 ? -1.888 -0.222 -30.391 1 53.59 161 VAL B O 1
ATOM 2713 N N . ASP B 1 162 ? -0.837 1.037 -28.875 1 55.16 162 ASP B N 1
ATOM 2714 C CA . ASP B 1 162 ? -1.911 2.023 -28.953 1 55.16 162 ASP B CA 1
ATOM 2715 C C . ASP B 1 162 ? -1.665 3.023 -30.078 1 55.16 162 ASP B C 1
ATOM 2717 O O . ASP B 1 162 ? -2.531 3.844 -30.391 1 55.16 162 ASP B O 1
ATOM 2721 N N . ASP B 1 163 ? -0.489 3.055 -30.594 1 50.53 163 ASP B N 1
ATOM 2722 C CA . ASP B 1 163 ? -0.191 3.902 -31.734 1 50.53 163 ASP B CA 1
ATOM 2723 C C . ASP B 1 163 ? -0.603 3.223 -33.031 1 50.53 163 ASP B C 1
ATOM 2725 O O . ASP B 1 163 ? 0.007 2.234 -33.469 1 50.53 163 ASP B O 1
ATOM 2729 N N . GLU B 1 164 ? -1.751 3.637 -33.5 1 49.62 164 GLU B N 1
ATOM 2730 C CA . GLU B 1 164 ? -2.352 3.076 -34.719 1 49.62 164 GLU B CA 1
ATOM 2731 C C . GLU B 1 164 ? -1.354 3.059 -35.875 1 49.62 164 GLU B C 1
ATOM 2733 O O . GLU B 1 164 ? -1.533 2.32 -36.844 1 49.62 164 GLU B O 1
ATOM 2738 N N . ASP B 1 165 ? -0.316 3.865 -35.75 1 51.69 165 ASP B N 1
ATOM 2739 C CA . ASP B 1 165 ? 0.634 3.971 -36.875 1 51.69 165 ASP B CA 1
ATOM 2740 C C . ASP B 1 165 ? 1.801 3.002 -36.688 1 51.69 165 ASP B C 1
ATOM 2742 O O . ASP B 1 165 ? 2.635 2.848 -37.562 1 51.69 165 ASP B O 1
ATOM 2746 N N . LEU B 1 166 ? 1.837 2.434 -35.531 1 51.62 166 LEU B N 1
ATOM 2747 C CA . LEU B 1 166 ? 2.912 1.498 -35.25 1 51.62 166 LEU B CA 1
ATOM 2748 C C . LEU B 1 166 ? 2.379 0.074 -35.125 1 51.62 166 LEU B C 1
ATOM 2750 O O . LEU B 1 166 ? 1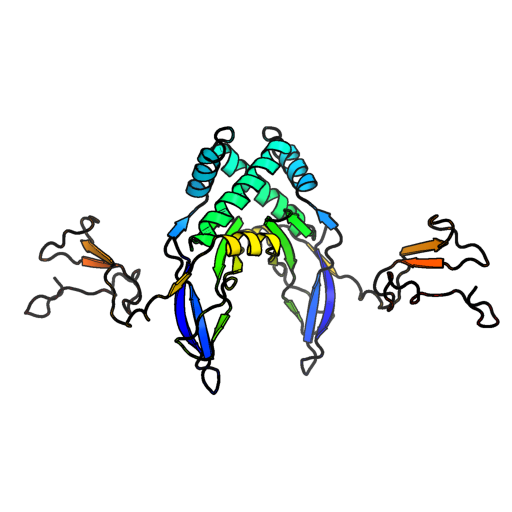.355 -0.16 -34.469 1 51.62 166 LEU B O 1
ATOM 2754 N N . GLY B 1 167 ? 2.547 -0.889 -36.188 1 50.78 167 GLY B N 1
ATOM 2755 C CA . GLY B 1 167 ? 2.104 -2.273 -36.219 1 50.78 167 GLY B CA 1
ATOM 2756 C C . GLY B 1 167 ? 2.811 -3.105 -37.281 1 50.78 167 GLY B C 1
ATOM 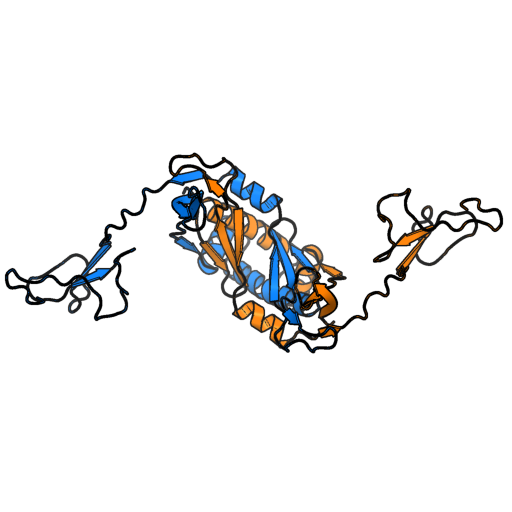2757 O O . GLY B 1 167 ? 3.695 -2.609 -37.969 1 50.78 167 GLY B O 1
ATOM 2758 N N . ILE B 1 168 ? 2.678 -4.34 -37.188 1 50.78 168 ILE B N 1
ATOM 2759 C CA . ILE B 1 168 ? 3.168 -5.207 -38.281 1 50.78 168 ILE B CA 1
ATOM 2760 C C . ILE B 1 168 ? 2.109 -5.332 -39.375 1 50.78 168 ILE B C 1
ATOM 2762 O O . ILE B 1 168 ? 0.968 -5.711 -39.094 1 50.78 168 ILE B O 1
ATOM 2766 N N . PHE B 1 169 ? 2.377 -4.672 -40.438 1 49.03 169 PHE B N 1
ATOM 2767 C CA . PHE B 1 169 ? 1.51 -4.656 -41.594 1 49.03 169 PHE B CA 1
ATOM 2768 C C . PHE B 1 169 ? 1.911 -5.746 -42.594 1 49.03 169 PHE B C 1
ATOM 2770 O O . PHE B 1 169 ? 3.096 -6.062 -42.719 1 49.03 169 PHE B O 1
ATOM 2777 N N . LEU B 1 170 ? 0.97 -6.539 -42.875 1 47.62 170 LEU B N 1
ATOM 2778 C CA . LEU B 1 170 ? 1.248 -7.457 -43.969 1 47.62 170 LEU B CA 1
ATOM 2779 C C . LEU B 1 170 ? 1.318 -6.711 -45.312 1 47.62 170 LEU B C 1
ATOM 2781 O O . LEU B 1 170 ? 0.455 -5.879 -45.594 1 47.62 170 LEU B O 1
ATOM 2785 N N . VAL B 1 171 ? 2.514 -6.562 -45.812 1 48.16 171 VAL B N 1
ATOM 2786 C CA . VAL B 1 171 ? 2.682 -5.945 -47.125 1 48.16 171 VAL B CA 1
ATOM 2787 C C . VAL B 1 171 ? 2.682 -7.023 -48.219 1 48.16 171 VAL B C 1
ATOM 2789 O O . VAL B 1 171 ? 3.066 -8.172 -47.938 1 48.16 171 VAL B O 1
ATOM 2792 N N . ASP B 1 172 ? 1.868 -6.758 -49.156 1 46.72 172 ASP B N 1
ATOM 2793 C CA . ASP B 1 172 ? 1.92 -7.664 -50.312 1 46.72 172 ASP B CA 1
ATOM 2794 C C . ASP B 1 172 ? 3.311 -7.672 -50.938 1 46.72 172 ASP B C 1
ATOM 2796 O O . ASP B 1 172 ? 4.18 -6.891 -50.531 1 46.72 172 ASP B O 1
ATOM 2800 N N . ALA B 1 173 ? 3.504 -8.734 -51.781 1 50.88 173 ALA B N 1
ATOM 2801 C CA . ALA B 1 173 ? 4.777 -8.945 -52.469 1 50.88 173 ALA B CA 1
ATOM 2802 C C . ALA B 1 173 ? 5.309 -7.645 -53.062 1 50.88 173 ALA B C 1
ATOM 2804 O O . ALA B 1 173 ? 6.512 -7.508 -53.312 1 50.88 173 ALA B O 1
ATOM 2805 N N . ASP B 1 174 ? 4.367 -6.652 -53.312 1 52.03 174 ASP B N 1
ATOM 2806 C CA . ASP B 1 174 ? 4.777 -5.395 -53.938 1 52.03 174 ASP B CA 1
ATOM 2807 C C . ASP B 1 174 ? 4.949 -4.297 -52.875 1 52.03 174 ASP B C 1
ATOM 2809 O O . ASP B 1 174 ? 4.969 -3.111 -53.219 1 52.03 174 ASP B O 1
ATOM 2813 N N . ASP B 1 175 ? 5.203 -4.609 -51.531 1 49.84 175 ASP B N 1
ATOM 2814 C CA . ASP B 1 175 ? 5.527 -3.742 -50.406 1 49.84 175 ASP B CA 1
ATOM 2815 C C . ASP B 1 175 ? 4.375 -2.783 -50.094 1 49.84 175 ASP B C 1
ATOM 2817 O O . ASP B 1 175 ? 4.586 -1.718 -49.5 1 49.84 175 ASP B O 1
ATOM 2821 N N . ASN B 1 176 ? 3.125 -2.98 -50.656 1 47.47 176 ASN B N 1
ATOM 2822 C CA . ASN B 1 176 ? 1.968 -2.172 -50.312 1 47.47 176 ASN B CA 1
ATOM 2823 C C . ASN B 1 176 ? 1.338 -2.658 -49 1 47.47 176 ASN B C 1
ATOM 2825 O O . ASN B 1 176 ? 1.287 -3.861 -48.75 1 47.47 176 ASN B O 1
ATOM 2829 N N . GLU B 1 177 ? 1.191 -1.812 -48.062 1 44.69 177 GLU B N 1
ATOM 2830 C CA . GLU B 1 177 ? 0.469 -2.09 -46.812 1 44.69 177 GLU B CA 1
ATOM 2831 C C . GLU B 1 177 ? -0.936 -2.613 -47.094 1 44.69 177 GLU B C 1
ATOM 2833 O O . GLU B 1 177 ? -1.673 -2.023 -47.906 1 44.69 177 GLU B O 1
ATOM 2838 N N . THR B 1 178 ? -1.155 -4.039 -47.031 1 42 178 THR B N 1
ATOM 2839 C CA . THR B 1 178 ? -2.51 -4.551 -47.219 1 42 178 THR B CA 1
ATOM 2840 C C . THR B 1 178 ? -3.203 -4.754 -45.875 1 42 178 THR B C 1
ATOM 2842 O O . THR B 1 178 ? -2.566 -5.145 -44.906 1 42 178 THR B O 1
#

Radius of gyration: 27.79 Å; Cα contacts (8 Å, |Δi|>4): 701; chains: 2; bounding box: 58×48×102 Å

pLDDT: mean 80.38, std 20.67, range [42.0, 98.19]

Foldseek 3Di:
DAFEWEKDWDPVDVVIDIDIGTDPPDDDDLQNVLVVVCVVPVVAHSVNSVVVVVVVVVVLVVQQVVQDWADPDQAKIKHKDFPDDDPDPPDDDDPVRIDIDMDHDPNNVVVCVVVHHYDYDDPPPLPWDQPWWDFPVVRDTPDDDDPTFIAGDGPNQVFDSPPPVDGDFDAPVVRDRD/DAFEWEKDWDPVDVVIDIDIGTDDPDDDDLQNVLVVVCVVPVVAHSVNSVVVVVVVVVVLVVQQVVQDWADPDQAKIKHKDFPDDDPDPPDDDDPPRIDIDMDHDPNNVVVCVVVHHYDYDDPPPLPWDQPWWDFPVPRDTPDDDDPTFIAGDDPNNVDDSPPPVDGDFDAPVVRHRD

Nearest PDB structures (foldseek):
  3rhi-assembly1_B  TM=7.247E-01  e=1.265E-02  Bacillus anthracis str. Sterne
  5j0n-assembly1_L  TM=6.921E-01  e=1.346E-02  Escherichia coli
  1owf-assembly1_B  TM=6.842E-01  e=1.956E-02  Escherichia coli
  5ogu-assembly1_A  TM=6.026E-01  e=1.117E-02  Spiroplasma melliferum KC3
  4yfh-assembly1_B  TM=7.058E-01  e=6.792E-02  Escherichia coli

Sequence (356 aa):
MPVAYYVRENKLTTPPSYYCQTTAEDTLGSDEISERIHILNPSITAAQVKTVLQNLQQVVTEQVADGKFVKLETFVSFMPRLPVRLDLPTDDIPPDAVKVAAKIPRQFNRAVQNIATYERLGYPSKAPEVVIGYETKTEYPRFIRDTYPFRLSGKFLGFDVDDEDLGIFLVDADDNETMPVAYYVRENKLTTPPSYYCQTTAEDTLGSDEISERIHILNPSITAAQVKTVLQNLQQVVTEQVADGKFVKLETFVSFMPRLPVRLDLPTDDIPPDAVKVAAKIPRQFNRAVQNIATYERLGYPSKAPEVVIGYETKTEYPRFIRDTYPFRLSGKFLGFDVDDEDLGIFLVDADDNET

Organism: NCBI:txid1859131

Secondary structure (DSSP, 8-state):
--EEEEEEEETTSSSPEEEEEE----EE-HHHHHHHHHHH-TTS-HHHHHHHHHHHHHHHHHHHHTT-EEEETTTEEEEEE---EESSTTPPPPTT--EEEEE--HHHHHHHHHH--EEEPP---SS-EEEEEEETTT--BT---TTS-EEEEEES-SS-TT-TTSS---B-TTS-B-/--EEEEEEEETTSSSPEEEEEE----EE-HHHHHHHHHHH-TTS-HHHHHHHHHHHHHHHHHHHHTT-EEEETTTEEEEEE---EESSTTPPPPTT--EEEEE--HHHHHHHHHH--EEEPP---SS-EEEEEEETTT--BT---TTS-EEEEEES-SS-TT-TTSS---B-TTS-B-

InterPro domains:
  IPR010992 Integration host factor (IHF)-like DNA-binding domain superfamily [SSF47729] (31-82)
  IPR041607 HU domain fused to wHTH, Ig, or Glycine-rich motif [PF18291] (1-87)

Solvent-accessible surface area (backbone atoms only — not comparable to full-atom values): 19532 Å² total; per-residue (Å²): 100,47,30,35,28,32,66,41,79,35,82,89,40,89,76,55,34,21,34,47,43,60,58,62,83,44,76,40,40,51,68,58,51,21,46,51,40,19,69,76,39,72,92,41,49,39,68,54,46,52,50,49,53,52,44,46,44,52,53,51,36,53,41,28,22,31,19,22,29,38,36,42,76,60,48,43,27,38,29,54,36,36,88,49,78,32,76,45,82,82,58,80,75,62,82,67,46,51,36,69,42,65,43,68,36,68,63,36,34,48,58,25,28,73,70,36,45,73,37,82,43,67,61,69,59,79,54,57,41,69,75,46,45,23,23,71,85,73,67,43,76,80,50,82,61,95,72,48,53,43,43,57,44,56,60,66,59,85,48,55,74,83,36,85,85,39,70,68,63,54,47,45,100,82,71,42,80,47,97,46,30,34,27,32,67,40,79,38,81,89,41,88,76,56,34,21,35,47,43,59,56,62,84,45,77,40,40,51,68,58,51,20,46,50,41,20,70,76,39,72,90,42,50,38,67,55,45,50,50,49,53,52,44,48,44,53,52,49,38,53,41,28,23,32,19,20,29,39,37,41,75,60,49,44,27,41,29,53,36,37,89,48,79,33,76,45,82,82,57,81,76,63,82,68,46,52,36,69,42,67,46,69,36,68,63,35,34,48,58,24,28,74,70,38,45,73,38,82,44,68,64,70,57,83,58,57,42,72,76,48,50,24,23,71,84,72,70,42,79,80,52,81,61,90,72,47,53,40,41,57,44,55,60,68,60,87,49,53,73,85,38,88,86,38,70,66,62,53,48,45,101,84,70,44,81,38